Protein 1BSG (pdb70)

Secondary structure (DSSP, 8-state):
-HHHHHHHHHHHHHTSEEEEEEEETTT--EEEESTTS-EE-GGGGHHHHHHHIIIII-SSSTTTT-EE---HHHHHHHT--TTTTSHHHHHH-EEHHHHHHHHHHS--HHHHHHHHHHHTSTHHHHHHHHHTT-SS----S-TTGGG---TT--TTEE-HHHHHHHHHHHHTSSSS-HHHHHHHHHHHHT--S-TTTHHHHS-TTSEEEEEEEE-STT-EEEEEEEE-TTS--EEEEEEEE-SSTTPPP-HHHHHHHHHHHHHH--

Solvent-accessible surface area: 10885 Å² total; per-residue (Å²): 108,77,10,75,147,102,0,24,25,41,19,184,92,29,64,9,78,0,0,0,28,0,88,8,45,52,76,42,122,68,4,34,33,93,5,97,63,70,1,15,0,0,9,0,0,0,0,0,0,0,0,1,0,0,82,79,50,9,181,136,21,118,22,5,81,139,126,17,113,11,77,100,107,36,18,118,113,0,108,31,20,68,48,0,25,76,104,98,26,36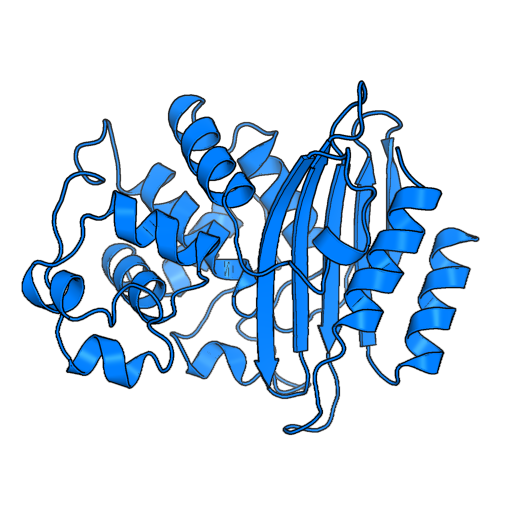,72,94,4,10,25,0,70,72,0,0,61,16,0,0,13,21,24,0,18,0,0,0,11,5,0,0,122,57,18,69,5,14,69,10,0,28,162,4,0,92,68,6,27,6,191,61,0,74,3,52,48,95,1,39,101,2,18,22,4,60,85,76,89,82,35,2,5,0,3,0,96,9,0,4,107,0,1,13,74,0,9,70,28,119,12,4,76,95,81,4,63,166,26,0,23,49,11,2,78,49,26,106,37,6,52,96,14,0,82,47,8,9,56,140,92,20,67,17,2,3,0,4,2,39,20,96,31,3,0,0,0,0,0,0,1,0,67,5,72,92,150,37,23,3,3,2,1,0,0,1,8,43,112,126,96,119,21,78,104,43,33,36,7,0,4,52,0,0,101,6,4,18,123,31,6,53

Structure (mmCIF, N/CA/C/O backbone):
data_1BSG
#
_entry.id   1BSG
#
_cell.length_a   40.630
_cell.length_b   43.570
_cell.length_c   138.610
_cell.angle_alpha   90.00
_cell.angle_beta   90.00
_cell.angle_gamma   90.00
#
_symmetry.space_group_name_H-M   'P 21 21 21'
#
loop_
_entity.id
_entity.type
_entity.pdbx_description
1 polymer 'BETA LACTAMASE'
2 non-polymer 'ACETATE ION'
3 water water
#
loop_
_atom_site.group_PDB
_atom_site.id
_atom_site.type_symbol
_atom_site.label_atom_id
_atom_site.label_alt_id
_atom_site.label_comp_id
_atom_site.label_asym_id
_atom_site.label_entity_id
_atom_site.label_seq_id
_atom_site.pdbx_PDB_ins_code
_atom_site.Cartn_x
_atom_site.Cartn_y
_atom_site.Cartn_z
_atom_site.occupancy
_atom_site.B_iso_or_equiv
_atom_site.auth_seq_id
_atom_site.auth_comp_id
_atom_site.auth_asym_id
_atom_site.auth_atom_id
_atom_site.pdbx_PDB_model_num
ATOM 1 N N . SER A 1 1 ? 6.719 24.184 40.194 1.00 34.92 27 SER A N 1
ATOM 2 C CA . SER A 1 1 ? 5.399 24.815 40.473 1.00 34.86 27 SER A CA 1
ATOM 3 C C . SER A 1 1 ? 5.331 26.256 39.989 1.00 33.39 27 SER A C 1
ATOM 4 O O . SER A 1 1 ? 4.513 26.575 39.125 1.00 33.78 27 SER A O 1
ATOM 7 N N . ASP A 1 2 ? 6.194 27.122 40.521 1.00 30.85 28 ASP A N 1
ATOM 8 C CA . ASP A 1 2 ? 6.189 28.525 40.110 1.00 28.59 28 ASP A CA 1
ATOM 9 C C . ASP A 1 2 ? 6.848 28.701 38.742 1.00 26.94 28 ASP A C 1
ATOM 10 O O . ASP A 1 2 ? 6.487 29.603 37.982 1.00 24.22 28 ASP A O 1
ATOM 15 N N . ALA A 1 3 ? 7.818 27.839 38.438 1.00 25.59 29 ALA A N 1
ATOM 16 C CA . ALA A 1 3 ? 8.498 27.884 37.150 1.00 25.00 29 ALA A CA 1
ATOM 17 C C . ALA A 1 3 ? 7.444 27.659 36.073 1.00 23.36 29 ALA A C 1
ATOM 18 O O . ALA A 1 3 ? 7.211 28.512 35.221 1.00 23.18 29 ALA A O 1
ATOM 20 N N . GLU A 1 4 ? 6.774 26.519 36.168 1.00 22.82 30 GLU A N 1
ATOM 21 C CA . GLU A 1 4 ? 5.731 26.136 35.231 1.00 23.05 30 GLU A CA 1
ATOM 22 C C . GLU A 1 4 ? 4.589 27.149 35.157 1.00 21.71 30 GLU A C 1
ATOM 23 O O . GLU A 1 4 ? 3.974 27.319 34.109 1.00 21.42 30 GLU A O 1
ATOM 29 N N . ARG A 1 5 ? 4.312 27.816 36.274 1.00 20.41 31 ARG A N 1
ATOM 30 C CA . ARG A 1 5 ? 3.258 28.819 36.353 1.00 19.26 31 ARG A CA 1
ATOM 31 C C . ARG A 1 5 ? 3.628 30.032 35.502 1.00 17.72 31 ARG A C 1
ATOM 32 O O . ARG A 1 5 ? 2.780 30.592 34.802 1.00 15.77 31 ARG A O 1
ATOM 40 N N . ARG A 1 6 ? 4.898 30.429 35.562 1.00 15.05 32 ARG A N 1
ATOM 41 C CA . ARG A 1 6 ? 5.393 31.563 34.781 1.00 13.90 32 ARG A CA 1
ATOM 42 C C . ARG A 1 6 ? 5.366 31.227 33.286 1.00 11.91 32 ARG A C 1
ATOM 43 O O . ARG A 1 6 ? 5.027 32.074 32.458 1.00 10.60 32 ARG A O 1
ATOM 51 N N . LEU A 1 7 ? 5.673 29.970 32.963 1.00 10.53 33 LEU A N 1
ATOM 52 C CA . LEU A 1 7 ? 5.696 29.474 31.580 1.00 9.59 33 LEU A CA 1
ATOM 53 C C . LEU A 1 7 ? 4.304 29.401 30.947 1.00 9.94 33 LEU A C 1
ATOM 54 O O . LEU A 1 7 ? 4.126 29.762 29.791 1.00 10.15 33 LEU A O 1
ATOM 59 N N . ALA A 1 8 ? 3.324 28.913 31.696 1.00 10.88 34 ALA A N 1
ATOM 60 C CA . ALA A 1 8 ? 1.953 28.842 31.202 1.00 11.36 34 ALA A CA 1
ATOM 61 C C . ALA A 1 8 ? 1.448 30.259 30.963 1.00 12.71 34 ALA A C 1
ATOM 62 O O . ALA A 1 8 ? 0.540 30.479 30.162 1.00 14.92 34 ALA A O 1
ATOM 64 N N . GLY A 1 9 ? 2.031 31.214 31.692 1.00 13.19 35 GLY A N 1
ATOM 65 C CA . GLY A 1 9 ? 1.670 32.613 31.548 1.00 11.95 35 GLY A CA 1
ATO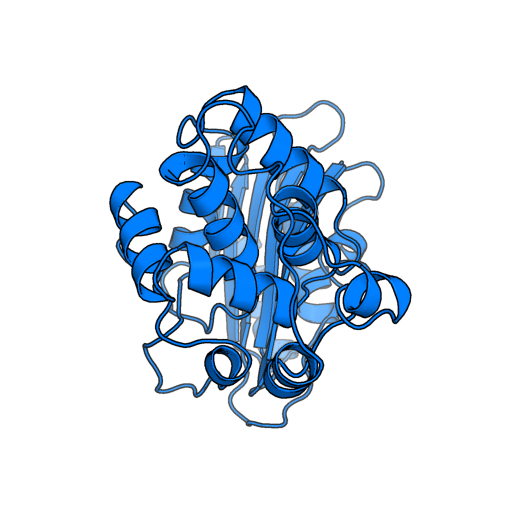M 66 C C . GLY A 1 9 ? 2.214 33.171 30.246 1.00 13.12 35 GLY A C 1
ATOM 67 O O . GLY A 1 9 ? 1.557 33.979 29.576 1.00 10.94 35 GLY A O 1
ATOM 68 N N . LEU A 1 10 ? 3.431 32.751 29.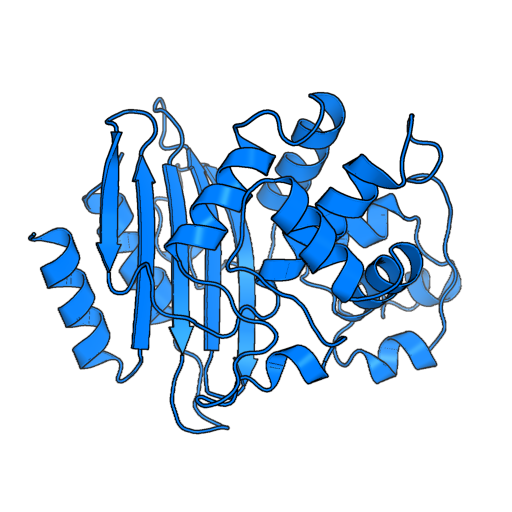896 1.00 12.70 36 LEU A N 1
ATOM 69 C CA . LEU A 1 10 ? 4.068 33.178 28.650 1.00 12.42 36 LEU A CA 1
ATOM 70 C C . LEU A 1 10 ? 3.313 32.573 27.482 1.00 12.27 36 LEU A C 1
ATOM 71 O O . LEU A 1 10 ? 3.201 33.183 26.418 1.00 12.86 36 LEU A O 1
ATOM 76 N N . GLU A 1 11 ? 2.838 31.349 27.681 1.00 12.17 37 GLU A N 1
ATOM 77 C CA . GLU A 1 11 ? 2.099 30.627 26.653 1.00 13.03 37 GLU A CA 1
ATOM 78 C C . GLU A 1 11 ? 0.756 31.273 26.361 1.00 14.12 37 GLU A C 1
ATOM 79 O O . GLU A 1 11 ? 0.393 31.467 25.206 1.00 14.84 37 GLU A O 1
ATOM 85 N N . ARG A 1 12 ? 0.029 31.605 27.418 1.00 17.60 38 ARG A N 1
ATOM 86 C CA . ARG A 1 12 ? -1.284 32.233 27.297 1.00 20.70 38 ARG A CA 1
ATOM 87 C C . ARG A 1 12 ? -1.196 33.556 26.536 1.00 20.85 38 ARG A C 1
ATOM 88 O O . ARG A 1 12 ? -2.010 33.831 25.652 1.00 21.68 38 ARG A O 1
ATOM 96 N N . ALA A 1 13 ? -0.172 34.347 26.845 1.00 19.65 39 ALA A N 1
ATOM 97 C CA . ALA A 1 13 ? 0.030 35.638 26.197 1.00 19.31 39 ALA A CA 1
ATOM 98 C C . ALA A 1 13 ? 0.387 35.561 24.709 1.00 20.30 39 ALA A C 1
ATOM 99 O O . ALA A 1 13 ? -0.159 36.310 23.896 1.00 21.32 39 ALA A O 1
ATOM 101 N N . SER A 1 14 ? 1.305 34.661 24.365 1.00 18.88 40 SER A N 1
ATOM 102 C CA . SER A 1 14 ? 1.779 34.497 22.993 1.00 18.26 40 SER A CA 1
ATOM 103 C C . SER A 1 14 ? 0.790 33.891 22.014 1.00 18.17 40 SER A C 1
ATOM 104 O O . SER A 1 14 ? 0.879 34.137 20.813 1.00 19.58 40 SER A O 1
ATOM 107 N N . GLY A 1 15 ? -0.139 33.088 22.508 1.00 17.46 41 GLY A N 1
ATOM 108 C CA . GLY A 1 15 ? -1.080 32.451 21.612 1.00 18.63 41 GLY A CA 1
ATOM 109 C C . GLY A 1 15 ? -0.435 31.270 20.895 1.00 19.16 41 GLY A C 1
ATOM 110 O O . G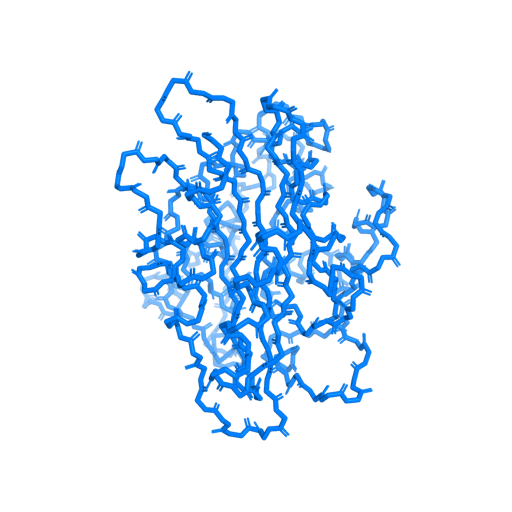LY A 1 15 ? -0.917 30.846 19.846 1.00 21.79 41 GLY A O 1
ATOM 111 N N . ALA A 1 16 ? 0.664 30.756 21.452 1.00 17.66 42 ALA A N 1
ATOM 112 C CA . ALA A 1 16 ? 1.394 29.621 20.889 1.00 15.38 42 ALA A CA 1
ATOM 113 C C . ALA A 1 16 ? 1.423 28.461 21.863 1.00 13.61 42 ALA A C 1
ATOM 114 O O . ALA A 1 16 ? 1.106 28.635 23.034 1.00 16.85 42 ALA A O 1
ATOM 116 N N . ARG A 1 17 ? 1.748 27.270 21.364 1.00 10.90 43 ARG A N 1
ATOM 117 C CA . ARG A 1 17 ? 1.869 26.091 22.213 1.00 9.43 43 ARG A CA 1
ATOM 118 C C . ARG A 1 17 ? 3.336 26.076 22.581 1.00 9.74 43 ARG A C 1
ATOM 119 O O . ARG A 1 17 ? 4.195 26.158 21.697 1.00 9.05 43 ARG A O 1
ATOM 127 N N . LEU A 1 18 ? 3.604 25.981 23.882 1.00 8.09 44 LEU A N 1
ATOM 128 C CA . LEU A 1 18 ? 4.954 26.000 24.436 1.00 8.91 44 LEU A CA 1
ATOM 129 C C . LEU A 1 18 ? 5.350 24.683 25.079 1.00 8.34 44 LEU A C 1
ATOM 130 O O . LEU A 1 18 ? 4.629 24.157 25.917 1.00 9.26 44 LEU A O 1
ATOM 135 N N . GLY A 1 19 ? 6.523 24.182 24.707 1.00 7.80 45 GLY A N 1
ATOM 136 C CA . GLY A 1 19 ? 7.024 22.935 25.250 1.00 6.84 45 GLY A CA 1
ATOM 137 C C . GLY A 1 19 ? 8.423 23.206 25.766 1.00 8.03 45 GLY A C 1
ATOM 138 O O . GLY A 1 19 ? 9.287 23.699 25.031 1.00 7.66 45 GLY A O 1
ATOM 139 N N . VAL A 1 20 ? 8.637 22.908 27.043 1.00 6.99 46 VAL A N 1
ATOM 140 C CA . VAL A 1 20 ? 9.925 23.149 27.680 1.00 6.80 46 VAL A CA 1
ATOM 141 C C . VAL A 1 20 ? 10.382 21.968 28.524 1.00 6.59 46 VAL A C 1
ATOM 142 O O . VAL A 1 20 ? 9.568 21.261 29.117 1.00 5.17 46 VAL A O 1
ATOM 146 N N . TYR A 1 21 ? 11.675 21.682 28.463 1.00 5.97 47 TYR A N 1
ATOM 147 C CA . TYR A 1 21 ? 12.264 20.682 29.349 1.00 7.46 47 TYR A CA 1
ATOM 148 C C . TYR A 1 21 ? 13.697 21.118 29.570 1.00 7.90 47 TYR A C 1
ATOM 149 O O . TYR A 1 21 ? 14.431 21.348 28.608 1.00 6.99 47 TYR A O 1
ATOM 158 N N . ALA A 1 22 ? 14.052 21.320 30.836 1.00 7.38 48 ALA A N 1
ATOM 159 C CA . ALA A 1 22 ? 15.402 21.730 31.201 1.00 7.49 48 ALA A CA 1
ATOM 160 C C . ALA A 1 22 ? 15.849 20.897 32.393 1.00 8.60 48 ALA A C 1
ATOM 161 O O . ALA A 1 22 ? 15.031 20.495 33.231 1.00 6.90 48 ALA A O 1
ATOM 163 N N . TYR A 1 23 ? 17.147 20.609 32.435 1.00 8.33 49 TYR A N 1
ATOM 164 C CA . TYR A 1 23 ? 17.741 19.803 33.491 1.00 8.11 49 TYR A CA 1
ATOM 165 C C . TYR A 1 23 ? 19.087 20.380 33.920 1.00 8.45 49 TYR A C 1
ATOM 166 O O . TYR A 1 23 ? 20.035 20.421 33.143 1.00 7.46 49 TYR A O 1
ATOM 175 N N . ASP A 1 24 ? 19.157 20.817 35.173 1.00 9.49 50 ASP A N 1
ATOM 176 C CA . ASP A 1 24 ? 20.387 21.372 35.729 1.00 8.95 50 ASP A CA 1
ATOM 177 C C . ASP A 1 24 ? 21.200 20.197 36.301 1.00 7.50 50 ASP A C 1
ATOM 178 O O . ASP A 1 24 ? 20.814 19.613 37.306 1.00 6.99 50 ASP A O 1
ATOM 183 N N . THR A 1 25 ? 22.315 19.851 35.661 1.00 7.56 51 THR A N 1
ATOM 184 C CA . THR A 1 25 ? 23.137 18.732 36.128 1.00 8.19 51 THR A CA 1
ATOM 185 C C . THR A 1 25 ? 23.787 18.976 37.491 1.00 9.21 51 THR A C 1
ATOM 186 O O . THR A 1 25 ? 24.201 18.036 38.159 1.00 11.31 51 THR A O 1
ATOM 190 N N . GLY A 1 26 ? 23.900 20.242 37.883 1.00 10.99 52 GLY A N 1
ATOM 191 C CA . GLY A 1 26 ? 24.479 20.575 39.176 1.00 11.34 52 GLY A CA 1
ATOM 192 C C . GLY A 1 26 ? 23.519 20.270 40.314 1.00 13.13 52 GLY A C 1
ATOM 193 O O . GLY A 1 26 ? 23.785 19.393 41.132 1.00 15.59 52 GLY A O 1
ATOM 194 N N . SER A 1 27 ? 22.374 20.945 40.330 1.00 12.51 53 SER A N 1
ATOM 195 C CA . SER A 1 27 ? 21.364 20.754 41.374 1.00 13.38 53 SER A CA 1
ATOM 196 C C . SER A 1 27 ? 20.467 19.538 41.194 1.00 13.27 53 SER A C 1
ATOM 197 O O . SER A 1 27 ? 19.929 19.014 42.172 1.00 13.81 53 SER A O 1
ATOM 200 N N . GLY A 1 28 ? 20.313 19.090 39.949 1.00 11.67 54 GLY A N 1
ATOM 201 C CA . GLY A 1 28 ? 19.451 17.961 39.663 1.00 9.77 54 GLY A CA 1
ATOM 202 C C . GLY A 1 28 ? 18.054 18.477 39.386 1.00 9.63 54 GLY A C 1
ATOM 203 O O . GLY A 1 28 ? 17.175 17.709 39.032 1.00 10.84 54 GLY A O 1
ATOM 204 N N . ARG A 1 29 ? 17.845 19.781 39.538 1.00 9.47 55 ARG A N 1
ATOM 205 C CA . ARG A 1 29 ? 16.524 20.380 39.304 1.00 11.48 55 ARG A CA 1
ATOM 206 C C . ARG A 1 29 ? 16.086 20.323 37.845 1.00 9.66 55 ARG A C 1
ATOM 207 O O . ARG A 1 29 ? 16.863 20.629 36.945 1.00 8.05 55 ARG A O 1
ATOM 215 N N . THR A 1 30 ? 14.812 20.008 37.634 1.00 9.89 56 THR A N 1
ATOM 216 C CA . THR A 1 30 ? 14.253 19.940 36.287 1.00 8.69 56 THR A CA 1
ATOM 217 C C . THR A 1 30 ? 13.019 20.833 36.206 1.00 10.46 56 THR A C 1
ATOM 218 O O . THR A 1 30 ? 12.404 21.154 37.230 1.00 10.33 56 THR A O 1
ATOM 222 N N . VAL A 1 31 ? 12.723 21.305 34.996 1.00 8.57 57 VAL A N 1
ATOM 223 C CA . VAL A 1 31 ? 11.553 22.136 34.723 1.00 8.33 57 VAL A CA 1
ATOM 224 C C . VAL A 1 31 ? 10.894 21.438 33.546 1.00 9.71 57 VAL A C 1
ATOM 225 O O . VAL A 1 31 ? 11.553 21.123 32.556 1.00 8.81 57 VAL A O 1
ATOM 229 N N . ALA A 1 32 ? 9.604 21.164 33.673 1.00 10.36 58 ALA A N 1
ATOM 230 C CA . ALA A 1 32 ? 8.872 20.474 32.624 1.00 11.17 58 ALA A CA 1
ATOM 231 C C . ALA A 1 32 ? 7.527 21.133 32.369 1.00 11.67 58 ALA A C 1
ATOM 232 O O . ALA A 1 32 ? 6.754 21.366 33.299 1.00 12.35 58 ALA A O 1
ATOM 234 N N . TYR A 1 33 ? 7.267 21.440 31.100 1.00 10.28 59 TYR A N 1
ATOM 235 C CA . TYR A 1 33 ? 6.008 22.056 30.684 1.00 9.43 59 TYR A CA 1
ATOM 236 C C . TYR A 1 33 ? 5.694 21.470 29.310 1.00 9.68 59 TYR A C 1
ATOM 237 O O . TYR A 1 33 ? 6.407 21.740 28.339 1.00 9.46 59 TYR A O 1
ATOM 246 N N . ARG A 1 34 ? 4.642 20.652 29.242 1.00 10.07 61 ARG A N 1
ATOM 247 C CA . ARG A 1 34 ? 4.243 19.959 28.012 1.00 9.47 61 ARG A CA 1
ATOM 248 C C . ARG A 1 34 ? 5.456 19.189 27.491 1.00 10.43 61 ARG A C 1
ATOM 249 O O . ARG A 1 34 ? 5.613 19.008 26.284 1.00 10.50 61 ARG A O 1
ATOM 257 N N . ALA A 1 35 ? 6.279 18.699 28.421 1.00 10.92 62 ALA A N 1
ATOM 258 C CA . ALA A 1 35 ? 7.521 17.981 28.102 1.00 10.03 62 ALA A CA 1
ATOM 259 C C . ALA A 1 35 ? 7.368 16.685 27.329 1.00 10.41 62 ALA A C 1
ATOM 260 O O . ALA A 1 35 ? 8.336 16.186 26.759 1.00 10.16 62 ALA A O 1
ATOM 262 N N . ASP A 1 36 ? 6.165 16.129 27.301 1.00 10.76 63 ASP A N 1
ATOM 263 C CA . ASP A 1 36 ? 5.968 14.881 26.591 1.00 11.08 63 ASP A CA 1
ATOM 264 C C . ASP A 1 36 ? 5.053 15.003 25.381 1.00 10.66 63 ASP A C 1
ATOM 265 O O . ASP A 1 36 ? 4.680 14.005 24.772 1.00 11.56 63 ASP A O 1
ATOM 270 N N . GLU A 1 37 ? 4.706 16.238 25.027 1.00 10.84 64 GLU A N 1
ATOM 271 C CA . GLU A 1 37 ? 3.891 16.488 23.846 1.00 8.71 64 GLU A CA 1
ATOM 272 C C . GLU A 1 37 ? 4.812 16.566 22.636 1.00 8.82 64 GLU A C 1
ATOM 273 O O . GLU A 1 37 ? 5.976 16.956 22.759 1.00 6.89 64 GLU A O 1
ATOM 279 N N . LEU A 1 38 ? 4.294 16.175 21.472 1.00 9.14 65 LEU A N 1
ATOM 280 C CA . LEU A 1 38 ? 5.068 16.224 20.227 1.00 7.73 65 LEU A CA 1
ATOM 281 C C . LEU A 1 38 ? 4.984 17.579 19.580 1.00 5.58 65 LEU A C 1
ATOM 282 O O . LEU A 1 38 ? 3.931 18.228 19.584 1.00 5.10 65 LEU A O 1
ATOM 287 N N . PHE A 1 39 ? 6.113 18.003 19.024 1.00 3.45 66 PHE A N 1
ATOM 288 C CA . PHE A 1 39 ? 6.227 19.281 18.324 1.00 4.67 66 PHE A CA 1
ATOM 289 C C . PHE A 1 39 ? 7.047 19.025 17.062 1.00 5.39 66 PHE A C 1
ATOM 290 O O . PHE A 1 39 ? 7.861 18.114 17.029 1.00 4.97 66 PHE A O 1
ATOM 298 N N . PRO A 1 40 ? 6.847 19.833 16.009 1.00 6.83 67 PRO A N 1
ATOM 299 C CA . PRO A 1 40 ? 7.648 19.614 14.796 1.00 6.41 67 PRO A CA 1
ATOM 300 C C . PRO A 1 40 ? 9.101 19.947 15.195 1.00 6.24 67 PRO A C 1
ATOM 301 O O . PRO A 1 40 ? 9.360 20.993 15.797 1.00 6.73 67 PRO A O 1
ATOM 305 N N . MET A 1 41 ? 10.028 19.056 14.871 1.00 5.13 68 MET A N 1
ATOM 306 C CA . MET A 1 41 ? 11.440 19.211 15.232 1.00 5.81 68 MET A CA 1
ATOM 307 C C . MET A 1 41 ? 12.194 20.266 14.436 1.00 7.24 68 MET A C 1
ATOM 308 O O . MET A 1 41 ? 13.005 21.026 14.986 1.00 6.33 68 MET A O 1
ATOM 313 N N . CYS A 1 42 ? 11.896 20.330 13.144 1.00 6.14 69 CYS A N 1
ATOM 314 C CA . CYS A 1 42 ? 12.547 21.265 12.232 1.00 7.62 69 CYS A CA 1
ATOM 315 C C . CYS A 1 42 ? 14.079 21.081 12.262 1.00 5.63 69 CYS A C 1
ATOM 316 O O . CYS A 1 42 ? 14.547 19.949 12.405 1.00 5.71 69 CYS A O 1
ATOM 319 N N . SER A 1 43 ? 14.848 22.170 12.190 1.00 5.84 70 SER A N 1
ATOM 320 C CA . SER A 1 43 ? 16.322 22.080 12.145 1.00 5.01 70 SER A CA 1
ATOM 321 C C . SER A 1 43 ? 17.071 21.569 13.368 1.00 6.07 70 SER A C 1
ATOM 322 O O . SER A 1 43 ? 18.280 21.351 13.323 1.00 5.55 70 SER A O 1
ATOM 325 N N . VAL A 1 44 ? 16.359 21.375 14.465 1.00 5.73 71 VAL A N 1
ATOM 326 C CA . VAL A 1 44 ? 16.955 20.826 15.676 1.00 5.10 71 VAL A CA 1
ATOM 327 C C . VAL A 1 44 ? 17.555 19.427 15.357 1.00 5.94 71 VAL A C 1
ATOM 328 O O . VAL A 1 44 ? 18.435 18.937 16.068 1.00 5.73 71 VAL A O 1
ATOM 332 N N . PHE A 1 45 ? 17.118 18.812 14.256 1.00 4.49 72 PHE A N 1
ATOM 333 C CA . PHE A 1 45 ? 17.630 17.488 13.863 1.00 5.52 72 PHE A CA 1
ATOM 334 C C . PHE A 1 45 ? 19.070 17.528 13.340 1.00 4.91 72 PHE A C 1
ATOM 335 O O . PHE A 1 45 ? 19.756 16.516 13.359 1.00 4.88 72 PHE A O 1
ATOM 343 N N . LYS A 1 46 ? 19.503 18.683 12.843 1.00 5.64 73 LYS A N 1
ATOM 344 C CA . LYS A 1 46 ? 20.833 18.819 12.253 1.00 7.65 73 LYS A CA 1
ATOM 345 C C . LYS A 1 46 ? 21.977 18.425 13.173 1.00 8.71 73 LYS A C 1
ATOM 346 O O . LYS A 1 46 ? 23.020 17.932 12.714 1.00 8.81 73 LYS A O 1
ATOM 352 N N . THR A 1 47 ? 21.766 18.595 14.475 1.00 7.27 74 THR A N 1
ATOM 353 C CA . THR A 1 47 ? 22.774 18.200 15.453 1.00 6.88 74 THR A CA 1
ATOM 354 C C . THR A 1 47 ? 22.896 16.674 15.429 1.00 7.10 74 THR A C 1
ATOM 355 O O . THR A 1 47 ? 23.991 16.115 15.550 1.00 7.58 74 THR A O 1
ATOM 359 N N . LEU A 1 48 ? 21.756 16.011 15.231 1.00 5.88 75 LEU A N 1
ATOM 360 C CA . LEU A 1 48 ? 21.686 14.554 15.193 1.00 6.72 75 LEU A CA 1
ATOM 361 C C . LEU A 1 48 ? 22.299 13.953 13.926 1.00 6.68 75 LEU A C 1
ATOM 362 O O . LEU A 1 48 ? 22.950 12.913 13.988 1.00 7.09 75 LEU A O 1
ATOM 367 N N . SER A 1 49 ? 22.025 14.559 12.772 1.00 7.49 76 SER A N 1
ATOM 368 C CA . SER A 1 49 ? 22.583 14.050 11.519 1.00 8.05 76 SER A CA 1
ATOM 369 C C . SER A 1 49 ? 24.101 14.202 11.563 1.00 7.96 76 SER A C 1
ATOM 370 O O . SER A 1 49 ? 24.826 13.256 11.258 1.00 8.22 76 SER A O 1
ATOM 373 N N . SER A 1 50 ? 24.581 15.358 12.019 1.00 6.24 77 SER A N 1
ATOM 374 C CA . SER A 1 50 ? 26.025 15.570 12.120 1.00 6.34 77 SER A CA 1
ATOM 375 C C . SER A 1 50 ? 26.656 14.558 13.092 1.00 6.62 77 SER A C 1
ATOM 376 O O . SER A 1 50 ? 27.680 13.958 12.786 1.00 6.04 77 SER A O 1
ATOM 379 N N . ALA A 1 51 ? 26.019 14.335 14.240 1.00 5.16 78 ALA A N 1
ATOM 380 C CA . ALA A 1 51 ? 26.529 13.373 15.219 1.00 5.29 78 ALA A CA 1
ATOM 381 C C . ALA A 1 51 ? 26.599 11.953 14.639 1.00 5.66 78 ALA A C 1
ATOM 382 O O . ALA A 1 51 ? 27.511 11.189 14.949 1.00 4.06 78 ALA A O 1
ATOM 384 N N . ALA A 1 52 ? 25.609 11.594 13.821 1.00 5.88 79 ALA A N 1
ATOM 385 C CA . ALA A 1 52 ? 25.557 10.275 13.207 1.00 5.50 79 ALA A CA 1
ATOM 386 C C . ALA A 1 52 ? 26.731 10.054 12.258 1.00 5.44 79 ALA A C 1
ATOM 387 O O . ALA A 1 52 ? 27.282 8.958 12.203 1.00 6.09 79 ALA A O 1
ATOM 389 N N . VAL A 1 53 ? 27.095 11.083 11.495 1.00 6.50 80 VAL A N 1
ATOM 390 C CA . VAL A 1 53 ? 28.234 10.988 10.576 1.00 6.60 80 VAL A CA 1
ATOM 391 C C . VAL A 1 53 ? 29.478 10.682 11.412 1.00 6.57 80 VAL A C 1
ATOM 392 O O . VAL A 1 53 ? 30.228 9.742 11.123 1.00 7.66 80 VAL A O 1
ATOM 396 N N . LEU A 1 54 ? 29.650 11.436 12.496 1.00 6.70 81 LEU A N 1
ATOM 397 C CA . LEU A 1 54 ? 30.789 11.249 13.382 1.00 6.04 81 LEU A CA 1
ATOM 398 C C . LEU A 1 54 ? 30.885 9.849 13.965 1.00 6.57 81 LEU A C 1
ATOM 399 O O . LEU A 1 54 ? 31.928 9.224 13.880 1.00 7.78 81 LEU A O 1
ATOM 404 N N . ARG A 1 55 ? 29.795 9.348 14.538 1.00 6.64 82 ARG A N 1
ATOM 405 C CA . ARG A 1 55 ? 29.813 8.039 15.176 1.00 7.96 82 ARG A CA 1
ATOM 406 C C . ARG A 1 55 ? 29.864 6.851 14.231 1.00 10.11 82 ARG A C 1
ATOM 407 O O . ARG A 1 55 ? 30.663 5.926 14.422 1.00 9.98 82 ARG A O 1
ATOM 415 N N . ASP A 1 56 ? 29.035 6.900 13.194 1.00 9.70 83 ASP A N 1
ATOM 416 C CA . ASP A 1 56 ? 28.899 5.788 12.277 1.00 10.92 83 ASP A CA 1
ATOM 417 C C . ASP A 1 56 ? 29.644 5.780 10.952 1.00 10.43 83 ASP A C 1
ATOM 418 O O . ASP A 1 56 ? 29.890 4.709 10.404 1.00 12.02 83 ASP A O 1
ATOM 423 N N . LEU A 1 57 ? 29.979 6.950 10.422 1.00 10.13 84 LEU A N 1
ATOM 424 C CA . LEU A 1 57 ? 30.662 7.014 9.132 1.00 10.04 84 LEU A CA 1
ATOM 425 C C . LEU A 1 57 ? 32.157 7.230 9.238 1.00 11.09 84 LEU A C 1
ATOM 426 O O . LEU A 1 57 ? 32.928 6.610 8.507 1.00 11.51 84 LEU A O 1
ATOM 431 N N . ASP A 1 58 ? 32.562 8.103 10.154 1.00 10.86 85 ASP A N 1
ATOM 432 C CA . ASP A 1 58 ? 33.964 8.424 10.349 1.00 12.43 85 ASP A CA 1
ATOM 433 C C . ASP A 1 58 ? 34.668 7.529 11.345 1.00 14.29 85 ASP A C 1
ATOM 434 O O . ASP A 1 58 ? 34.169 7.304 12.442 1.00 14.69 85 ASP A O 1
ATOM 439 N N . ARG A 1 59 ? 35.858 7.067 10.984 1.00 16.50 86 ARG A N 1
ATOM 440 C CA . ARG A 1 59 ? 36.625 6.206 11.868 1.00 20.32 86 ARG A CA 1
ATOM 441 C C . ARG A 1 59 ? 37.754 6.982 12.550 1.00 21.27 86 ARG A C 1
ATOM 442 O O . ARG A 1 59 ? 37.777 7.111 13.781 1.00 24.04 86 ARG A O 1
ATOM 450 N N . ASN A 1 60 ? 38.690 7.493 11.761 1.00 20.40 87 ASN A N 1
ATOM 451 C CA . ASN A 1 60 ? 39.788 8.277 12.318 1.00 20.36 87 ASN A CA 1
ATOM 452 C C . ASN A 1 60 ? 40.042 9.538 11.503 1.00 18.69 87 ASN A C 1
ATOM 453 O O . ASN A 1 60 ? 41.186 9.852 11.175 1.00 18.93 87 ASN A O 1
ATOM 458 N N . GLY A 1 61 ? 38.968 10.268 11.200 1.00 16.29 88 GLY A N 1
ATOM 459 C CA . GLY A 1 61 ? 39.088 11.488 10.418 1.00 15.66 88 GLY A CA 1
ATOM 460 C C . GLY A 1 61 ? 39.066 11.228 8.921 1.00 15.44 88 GLY A C 1
ATOM 461 O O . GLY A 1 61 ? 38.980 12.164 8.130 1.00 16.52 88 GLY A O 1
ATOM 462 N N . GLU A 1 62 ? 39.102 9.950 8.545 1.00 16.21 89 GLU A N 1
ATOM 463 C CA . GLU A 1 62 ? 39.095 9.496 7.146 1.00 17.21 89 GLU A CA 1
ATOM 464 C C . GLU A 1 62 ? 37.910 10.010 6.333 1.00 14.44 89 GLU A C 1
ATOM 465 O O . GLU A 1 62 ? 38.076 10.509 5.222 1.00 14.50 89 GLU A O 1
ATOM 471 N N . PHE A 1 63 ? 36.710 9.846 6.878 1.00 11.81 90 PHE A N 1
ATOM 472 C CA . PHE A 1 63 ? 35.488 10.265 6.206 1.00 9.48 90 PHE A CA 1
ATOM 473 C C . PHE A 1 63 ? 35.272 11.775 6.276 1.00 9.67 90 PHE A C 1
ATOM 474 O O . PHE A 1 63 ? 34.765 12.387 5.333 1.00 10.01 90 PHE A O 1
ATOM 482 N N . LEU A 1 64 ? 35.656 12.372 7.398 1.00 8.32 91 LEU A N 1
ATOM 483 C CA . LEU A 1 64 ? 35.525 13.802 7.596 1.00 6.65 91 LEU A CA 1
ATOM 484 C C . LEU A 1 64 ? 36.335 14.582 6.564 1.00 6.52 91 LEU A C 1
ATOM 485 O O . LEU A 1 64 ? 35.987 15.703 6.210 1.00 5.26 91 LEU A O 1
ATOM 490 N N . SER A 1 65 ? 37.420 13.980 6.088 1.00 6.84 92 SER A N 1
ATOM 491 C CA . SER A 1 65 ? 38.297 14.624 5.112 1.00 8.68 92 SER A CA 1
ATOM 492 C C . SER A 1 65 ? 37.855 14.501 3.646 1.00 9.42 92 SER A C 1
ATOM 493 O O . SER A 1 65 ? 38.443 15.135 2.766 1.00 10.48 92 SER A O 1
ATOM 497 N N . ARG A 1 66 ? 36.811 13.720 3.383 1.00 7.87 93 ARG A N 1
ATOM 498 C CA . ARG A 1 66 ? 36.317 13.561 2.019 1.00 6.77 93 ARG A CA 1
ATOM 499 C C . ARG A 1 66 ? 35.712 14.863 1.526 1.00 8.67 93 ARG A C 1
ATOM 500 O O . ARG A 1 66 ? 34.973 15.525 2.252 1.00 7.58 93 ARG A O 1
ATOM 508 N N . ARG A 1 67 ? 36.056 15.258 0.303 1.00 8.94 94 ARG A N 1
ATOM 509 C CA . ARG A 1 67 ? 35.495 16.479 -0.254 1.00 10.61 94 ARG A CA 1
ATOM 510 C C . ARG A 1 67 ? 34.303 16.094 -1.124 1.00 11.53 94 ARG A C 1
ATOM 511 O O . ARG A 1 67 ? 34.363 15.128 -1.894 1.00 11.79 94 ARG A O 1
ATOM 519 N N . ILE A 1 68 ? 33.200 16.808 -0.931 1.00 11.43 95 ILE A N 1
ATOM 520 C CA . ILE A 1 68 ? 31.979 16.548 -1.671 1.00 11.12 95 ILE A CA 1
ATOM 521 C C . ILE A 1 68 ? 31.670 17.714 -2.580 1.00 10.97 95 ILE A C 1
ATOM 522 O O . ILE A 1 68 ? 31.639 18.864 -2.147 1.00 8.63 95 ILE A O 1
ATOM 527 N N . LEU A 1 69 ? 31.478 17.403 -3.856 1.00 12.50 96 LEU A N 1
ATOM 528 C CA . LEU A 1 69 ? 31.135 18.418 -4.830 1.00 12.55 96 LEU A CA 1
ATOM 529 C C . LEU A 1 69 ? 29.661 18.286 -5.143 1.00 13.17 96 LEU A C 1
ATOM 530 O O . LEU A 1 69 ? 29.189 17.206 -5.493 1.00 14.74 96 LEU A O 1
ATOM 535 N N . TYR A 1 70 ? 28.928 19.372 -4.934 1.00 12.65 97 TYR A N 1
ATOM 536 C CA . TYR A 1 70 ? 27.489 19.373 -5.163 1.00 14.07 97 TYR A CA 1
ATOM 537 C C . TYR A 1 70 ? 27.119 20.338 -6.280 1.00 14.76 97 TYR A C 1
ATOM 538 O O . TYR A 1 70 ? 27.975 21.079 -6.779 1.00 15.36 97 TYR A O 1
ATOM 547 N N . THR A 1 71 ? 25.841 20.350 -6.650 1.00 15.25 98 THR A N 1
ATOM 548 C CA . THR A 1 71 ? 25.376 21.183 -7.757 1.00 17.07 98 THR A CA 1
ATOM 549 C C . THR A 1 71 ? 24.428 22.314 -7.380 1.00 18.02 98 THR A C 1
ATOM 550 O O . THR A 1 71 ? 23.927 22.381 -6.257 1.00 17.66 98 THR A O 1
ATOM 554 N N . GLN A 1 72 ? 24.180 23.197 -8.343 1.00 18.74 99 GLN A N 1
ATOM 555 C CA . GLN A 1 72 ? 23.268 24.324 -8.161 1.00 20.44 99 GLN A CA 1
ATOM 556 C C . GLN A 1 72 ? 21.882 23.738 -7.882 1.00 18.86 99 GLN A C 1
ATOM 557 O O . GLN A 1 72 ? 21.068 24.347 -7.193 1.00 17.94 99 GLN A O 1
ATOM 563 N N . ASP A 1 73 ? 21.643 22.538 -8.407 1.00 17.95 100 ASP A N 1
ATOM 564 C CA . ASP A 1 73 ? 20.392 21.828 -8.211 1.00 18.26 100 ASP A CA 1
ATOM 565 C C . ASP A 1 73 ? 20.215 21.507 -6.733 1.00 18.00 100 ASP A C 1
ATOM 566 O O . ASP A 1 73 ? 19.128 21.668 -6.182 1.00 16.70 100 ASP A O 1
ATOM 571 N N . ASP A 1 74 ? 21.279 21.009 -6.107 1.00 16.70 101 ASP A N 1
ATOM 572 C CA . ASP A 1 74 ? 21.251 20.660 -4.682 1.00 15.80 101 ASP A CA 1
ATOM 573 C C . ASP A 1 74 ? 20.966 21.883 -3.834 1.00 15.23 101 ASP A C 1
ATOM 574 O O . ASP A 1 74 ? 20.179 21.823 -2.888 1.00 15.71 101 ASP A O 1
ATOM 579 N N . VAL A 1 75 ? 21.616 22.988 -4.183 1.00 13.59 102 VAL A N 1
ATOM 580 C CA . VAL A 1 75 ? 21.454 24.249 -3.482 1.00 13.97 102 VAL A CA 1
ATOM 581 C C . VAL A 1 75 ? 20.005 24.758 -3.587 1.00 15.63 102 VAL A C 1
ATOM 582 O O . VAL A 1 75 ? 19.379 25.081 -2.576 1.00 14.54 102 VAL A O 1
ATOM 586 N N . GLU A 1 76 A 19.464 24.771 -4.803 1.00 17.47 102 GLU A N 1
ATOM 587 C CA . GLU A 1 76 A 18.107 25.250 -5.043 1.00 19.46 102 GLU A CA 1
ATOM 588 C C . GLU A 1 76 A 16.998 24.404 -4.427 1.00 18.71 102 GLU A C 1
ATOM 589 O O . GLU A 1 76 A 16.060 24.947 -3.833 1.00 19.65 102 GLU A O 1
ATOM 595 N N . GLN A 1 77 B 17.107 23.084 -4.535 1.00 16.60 102 GLN A N 1
ATOM 596 C CA . GLN A 1 77 B 16.083 22.215 -3.980 1.00 18.19 102 GLN A CA 1
ATOM 597 C C . GLN A 1 77 B 16.007 22.229 -2.449 1.00 17.63 102 GLN A C 1
ATOM 598 O O . GLN A 1 77 B 14.948 21.959 -1.877 1.00 17.52 102 GLN A O 1
ATOM 604 N N . ALA A 1 78 ? 17.114 22.578 -1.793 1.00 17.19 103 ALA A N 1
ATOM 605 C CA . ALA A 1 78 ? 17.179 22.633 -0.328 1.00 14.52 103 ALA A CA 1
ATOM 606 C C . ALA A 1 78 ? 16.485 23.850 0.256 1.00 15.06 103 ALA A C 1
ATOM 607 O O . ALA A 1 78 ? 16.135 23.856 1.432 1.00 14.72 103 ALA A O 1
ATOM 609 N N . ASP A 1 79 ? 16.312 24.888 -0.563 1.00 15.90 104 ASP A N 1
ATOM 610 C CA . ASP A 1 79 ? 15.665 26.137 -0.156 1.00 15.33 104 ASP A CA 1
ATOM 611 C C . ASP A 1 79 ? 16.272 26.678 1.133 1.00 14.85 104 ASP A C 1
ATOM 612 O O . ASP A 1 79 ? 15.584 26.892 2.144 1.00 13.27 104 ASP A O 1
ATOM 617 N N . GLY A 1 80 ? 17.580 26.881 1.085 1.00 12.08 105 GLY A N 1
ATOM 618 C CA . GLY A 1 80 ? 18.304 27.385 2.235 1.00 11.60 105 GLY A CA 1
ATOM 619 C C . GLY A 1 80 ? 19.728 26.890 2.117 1.00 9.87 105 GLY A C 1
ATOM 620 O O . GLY A 1 80 ? 19.997 25.712 2.326 1.00 9.51 105 GLY A O 1
ATOM 621 N N . ALA A 1 81 ? 20.637 27.781 1.737 1.00 9.13 106 ALA A N 1
ATOM 622 C CA . ALA A 1 81 ? 22.034 27.405 1.577 1.00 9.38 106 ALA A CA 1
ATOM 623 C C . ALA A 1 81 ? 22.913 28.613 1.864 1.00 9.31 106 ALA A C 1
ATOM 624 O O . ALA A 1 81 ? 23.640 29.087 0.990 1.00 9.47 106 ALA A O 1
ATOM 626 N N . PRO A 1 82 ? 22.868 29.110 3.113 1.00 9.52 107 PRO A N 1
ATOM 627 C CA . PRO A 1 82 ? 23.659 30.270 3.521 1.00 9.67 107 PRO A CA 1
ATOM 628 C C . PRO A 1 82 ? 25.158 30.140 3.261 1.00 10.24 107 PRO A C 1
ATOM 629 O O . PRO A 1 82 ? 25.782 31.099 2.813 1.00 10.37 107 PRO A O 1
ATOM 633 N N . GLU A 1 83 ? 25.727 28.966 3.533 1.00 10.57 108 GLU A N 1
ATOM 634 C CA . GLU A 1 83 ? 27.160 28.733 3.320 1.00 10.70 108 GLU A CA 1
ATOM 635 C C . GLU A 1 83 ? 27.428 27.968 2.040 1.00 9.52 108 GLU A C 1
ATOM 636 O O . GLU A 1 83 ? 28.300 28.344 1.266 1.00 9.73 108 GLU A O 1
ATOM 642 N N . THR A 1 84 ? 26.704 26.865 1.849 1.00 9.52 109 THR A N 1
ATOM 643 C CA . THR A 1 84 ? 26.869 26.028 0.661 1.00 9.47 109 THR A CA 1
ATOM 644 C C . THR A 1 84 ? 26.588 26.777 -0.643 1.00 11.51 109 THR A C 1
ATOM 645 O O . THR A 1 84 ? 27.165 26.459 -1.677 1.00 12.04 109 THR A O 1
ATOM 649 N N . GLY A 1 85 ? 25.695 27.762 -0.587 1.00 11.24 110 GLY A N 1
ATOM 650 C CA . GLY A 1 85 ? 25.356 28.523 -1.772 1.00 13.39 110 GLY A CA 1
ATOM 651 C C . GLY A 1 85 ? 26.404 29.533 -2.203 1.00 15.66 110 GLY A C 1
ATOM 652 O O . GLY A 1 85 ? 26.315 30.060 -3.311 1.00 16.44 110 GLY A O 1
ATOM 653 N N . LYS A 1 86 ? 27.359 29.848 -1.326 1.00 16.50 111 LYS A N 1
ATOM 654 C CA . LYS A 1 86 ? 28.423 30.796 -1.658 1.00 17.30 111 LYS A CA 1
ATOM 655 C C . LYS A 1 86 ? 29.108 30.286 -2.923 1.00 18.44 111 LYS A C 1
ATOM 656 O O . LYS A 1 86 ? 29.444 29.099 -3.010 1.00 18.72 111 LYS A O 1
ATOM 662 N N . PRO A 1 87 A 29.341 31.173 -3.915 1.00 18.62 111 PRO A N 1
ATOM 663 C CA . PRO A 1 87 A 29.988 30.762 -5.168 1.00 17.75 111 PRO A CA 1
ATOM 664 C C . PRO A 1 87 A 31.268 29.946 -5.021 1.00 15.97 111 PRO A C 1
ATOM 665 O O . PRO A 1 87 A 31.425 28.91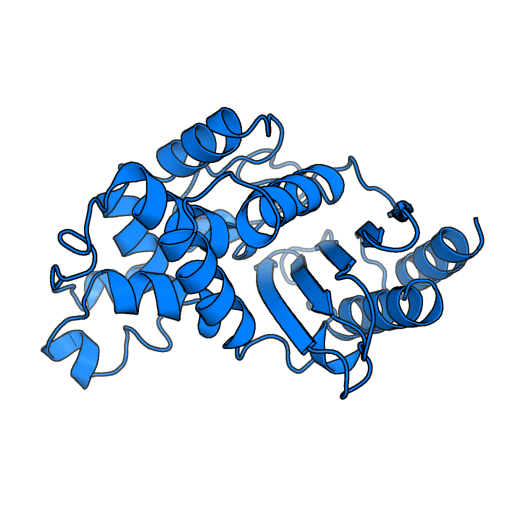6 -5.663 1.00 16.66 111 PRO A O 1
ATOM 669 N N . GLN A 1 88 B 32.164 30.385 -4.152 1.00 17.72 111 GLN A N 1
ATOM 670 C CA . GLN A 1 88 B 33.409 29.669 -3.927 1.00 18.05 111 GLN A CA 1
ATOM 671 C C . GLN A 1 88 B 33.182 28.230 -3.436 1.00 17.60 111 GLN A C 1
ATOM 672 O O . GLN A 1 88 B 33.895 27.310 -3.844 1.00 18.28 111 GLN A O 1
ATOM 678 N N . ASN A 1 89 ? 32.184 28.023 -2.578 1.00 16.77 112 ASN A N 1
ATOM 679 C CA . ASN A 1 89 ? 31.891 26.684 -2.064 1.00 16.12 112 ASN A CA 1
ATOM 680 C C . ASN A 1 89 ? 31.258 25.800 -3.133 1.00 16.35 112 ASN A C 1
ATOM 681 O O . ASN A 1 89 ? 31.605 24.632 -3.291 1.00 15.40 112 ASN A O 1
ATOM 686 N N . LEU A 1 90 ? 30.318 26.376 -3.865 1.00 17.28 113 LEU A N 1
ATOM 687 C CA . LEU A 1 90 ? 29.641 25.674 -4.931 1.00 18.22 113 LEU A CA 1
ATOM 688 C C . LEU A 1 90 ? 30.706 25.295 -5.974 1.00 19.49 113 LEU A C 1
ATOM 689 O O . LEU A 1 90 ? 30.703 24.183 -6.510 1.00 20.73 113 LEU A O 1
ATOM 694 N N . ALA A 1 91 ? 31.671 26.189 -6.178 1.00 19.32 114 ALA A N 1
ATOM 695 C CA . ALA A 1 91 ? 32.742 25.971 -7.144 1.00 19.19 114 ALA A CA 1
ATOM 696 C C . ALA A 1 91 ? 33.740 24.885 -6.761 1.00 19.53 114 ALA A C 1
ATOM 697 O O . ALA A 1 91 ? 34.087 24.037 -7.587 1.00 19.21 114 ALA A O 1
ATOM 699 N N . ASN A 1 92 ? 34.188 24.897 -5.506 1.00 19.23 115 ASN A N 1
ATOM 700 C CA . ASN A 1 92 ? 35.189 23.935 -5.048 1.00 18.43 115 ASN A CA 1
ATOM 701 C C . ASN A 1 92 ? 34.705 22.793 -4.188 1.00 16.90 115 ASN A C 1
ATOM 702 O O . ASN A 1 92 ? 35.459 21.859 -3.917 1.00 17.42 115 ASN A O 1
ATOM 707 N N . GLY A 1 93 ? 33.451 22.863 -3.761 1.00 14.27 116 GLY A N 1
ATOM 708 C CA . GLY A 1 93 ? 32.914 21.829 -2.902 1.00 12.96 116 GLY A CA 1
ATOM 709 C C . GLY A 1 93 ? 33.355 22.075 -1.468 1.00 11.89 116 GLY A C 1
ATOM 710 O O . GLY A 1 93 ? 34.124 23.001 -1.186 1.00 12.10 116 GLY A O 1
ATOM 711 N N . MET A 1 94 ? 32.870 21.249 -0.548 1.00 11.39 117 MET A N 1
ATOM 712 C CA . MET A 1 94 ? 33.214 21.374 0.875 1.00 9.24 117 MET A CA 1
ATOM 713 C C . MET A 1 94 ? 33.478 19.980 1.435 1.00 7.76 117 MET A C 1
ATOM 714 O O . MET A 1 94 ? 32.984 18.981 0.909 1.00 8.56 117 MET A O 1
ATOM 719 N N . THR A 1 95 ? 34.297 19.896 2.470 1.00 7.19 118 THR A N 1
ATOM 720 C CA . THR A 1 95 ? 34.602 18.593 3.056 1.00 7.38 118 THR A CA 1
ATOM 721 C C 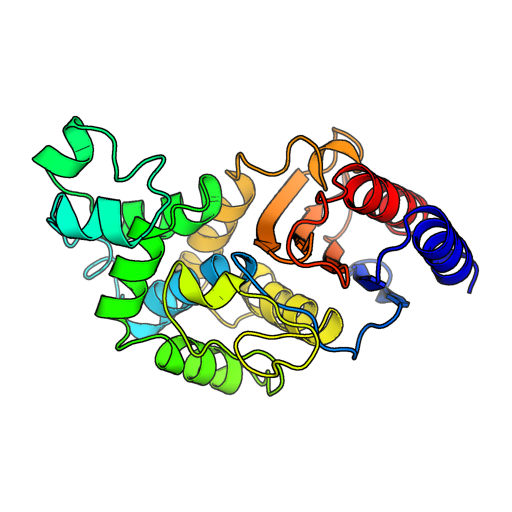. THR A 1 95 ? 33.453 18.163 3.956 1.00 6.63 118 THR A C 1
ATOM 722 O O . THR A 1 95 ? 32.646 18.992 4.362 1.00 5.93 118 THR A O 1
ATOM 726 N N . VAL A 1 96 ? 33.386 16.875 4.266 1.00 6.13 119 VAL A N 1
ATOM 727 C CA . VAL A 1 96 ? 32.342 16.363 5.140 1.00 6.71 119 VAL A CA 1
ATOM 728 C C . VAL A 1 96 ? 32.353 17.130 6.479 1.00 7.48 119 VAL A C 1
ATOM 729 O O . VAL A 1 96 ? 31.302 17.531 6.985 1.00 7.68 119 VAL A O 1
ATOM 733 N N . GLU A 1 97 ? 33.543 17.399 7.009 1.00 7.28 120 GLU A N 1
ATOM 734 C CA . GLU A 1 97 ? 33.664 18.150 8.267 1.00 8.68 120 GLU A CA 1
ATOM 735 C C . GLU A 1 97 ? 32.983 19.528 8.185 1.00 8.52 120 GLU A C 1
ATOM 736 O O . GLU A 1 97 ? 32.236 19.920 9.085 1.00 8.65 120 GLU A O 1
ATOM 742 N N . GLU A 1 98 ? 33.266 20.264 7.112 1.00 7.39 121 GLU A N 1
ATOM 743 C CA . GLU A 1 98 ? 32.679 21.581 6.900 1.00 7.85 121 GLU A CA 1
ATOM 744 C C . GLU A 1 98 ? 31.151 21.511 6.792 1.00 7.61 121 GLU A C 1
ATOM 745 O O . GLU A 1 98 ? 30.441 22.354 7.350 1.00 7.31 121 GLU A O 1
ATOM 751 N N . LEU A 1 99 ? 30.663 20.506 6.072 1.00 5.79 122 LEU A N 1
ATOM 752 C CA . LEU A 1 99 ? 29.233 20.304 5.871 1.00 5.91 122 LEU A CA 1
ATOM 753 C C . LEU A 1 99 ? 28.537 19.942 7.193 1.00 6.05 122 LEU A C 1
ATOM 754 O O . LEU A 1 99 ? 27.432 20.423 7.466 1.00 4.40 122 LEU A O 1
ATOM 759 N N . CYS A 1 100 ? 29.192 19.126 8.019 1.00 5.69 123 CYS A N 1
ATOM 760 C CA . CYS A 1 100 ? 28.627 18.770 9.331 1.00 5.73 123 CYS A CA 1
ATOM 761 C C . CYS A 1 100 ? 28.600 20.023 10.203 1.00 6.18 123 CYS A C 1
ATOM 762 O O . CYS A 1 100 ? 27.645 20.269 10.942 1.00 7.55 123 CYS A O 1
ATOM 765 N N . GLU A 1 101 ? 29.630 20.848 10.085 1.00 5.83 124 GLU A N 1
ATOM 766 C CA . GLU A 1 101 ? 29.690 22.072 10.853 1.00 6.44 124 GLU A CA 1
ATOM 767 C C . GLU A 1 101 ? 28.626 23.102 10.477 1.00 5.89 124 GLU A C 1
ATOM 768 O O . GLU A 1 101 ? 27.881 23.553 11.346 1.00 6.51 124 GLU A O 1
ATOM 774 N N . VAL A 1 102 ? 28.546 23.475 9.200 1.00 4.95 125 VAL A N 1
ATOM 775 C CA . VAL A 1 102 ? 27.576 24.487 8.775 1.00 4.92 125 VAL A CA 1
ATOM 776 C C . VAL A 1 102 ? 26.118 24.049 8.904 1.00 4.64 125 VAL A C 1
ATOM 777 O O . VAL A 1 102 ? 25.226 24.898 8.933 1.00 4.96 125 VAL A O 1
ATOM 781 N N . SER A 1 103 ? 25.882 22.739 8.970 1.00 4.27 126 SER A N 1
ATOM 782 C CA . SER A 1 103 ? 24.530 22.201 9.176 1.00 5.80 126 SER A CA 1
ATOM 783 C C . SER A 1 103 ? 24.048 22.749 10.529 1.00 6.58 126 SER A C 1
ATOM 784 O O . SER A 1 103 ? 22.860 23.003 10.731 1.00 7.11 126 SER A O 1
ATOM 787 N N . ILE A 1 104 ? 24.985 22.898 11.464 1.00 6.61 127 ILE A N 1
ATOM 788 C CA . ILE A 1 104 ? 24.679 23.412 12.797 1.00 7.15 127 ILE A CA 1
ATOM 789 C C . ILE A 1 104 ? 24.809 24.929 12.954 1.00 8.07 127 ILE A C 1
ATOM 790 O O . ILE A 1 104 ? 23.830 25.608 13.278 1.00 8.73 127 ILE A O 1
ATOM 795 N N . THR A 1 105 ? 26.007 25.461 12.712 1.00 7.81 128 THR A N 1
ATOM 796 C CA . THR A 1 105 ? 26.271 26.892 12.906 1.00 6.01 128 THR A CA 1
ATOM 797 C C . THR A 1 105 ? 25.482 27.883 12.066 1.00 5.95 128 THR A C 1
ATOM 798 O O . THR A 1 105 ? 25.221 28.998 12.510 1.00 6.06 128 THR A O 1
ATOM 802 N N . ALA A 1 106 ? 25.131 27.489 10.846 1.00 6.81 129 ALA A N 1
ATOM 803 C CA . ALA A 1 106 ? 24.366 28.348 9.948 1.00 4.94 129 ALA A CA 1
ATOM 804 C C . ALA A 1 106 ? 23.043 27.698 9.597 1.00 6.52 129 ALA A C 1
ATOM 805 O O . ALA A 1 106 ? 22.249 28.272 8.848 1.00 7.85 129 ALA A O 1
ATOM 807 N N . SER A 1 107 ? 22.816 26.497 10.133 1.00 6.62 130 SER A N 1
ATOM 808 C CA . SER A 1 107 ? 21.582 25.740 9.878 1.00 7.07 130 SER A CA 1
ATOM 809 C C . SER A 1 107 ? 21.372 25.583 8.360 1.00 7.64 130 SER A C 1
ATOM 810 O O . SER A 1 107 ? 20.262 25.706 7.851 1.00 7.62 130 SER A O 1
ATOM 813 N N . ASP A 1 108 ? 22.450 25.274 7.653 1.00 5.96 131 ASP A N 1
ATOM 814 C CA . ASP A 1 108 ? 22.417 25.128 6.202 1.00 6.12 131 ASP A CA 1
ATOM 815 C C . ASP A 1 108 ? 21.570 23.921 5.731 1.00 6.33 131 ASP A C 1
ATOM 816 O O . ASP A 1 108 ? 21.952 22.769 5.956 1.00 4.98 131 ASP A O 1
ATOM 821 N N . ASN A 1 109 ? 20.447 24.189 5.044 1.00 5.93 132 ASN A N 1
ATOM 822 C CA . ASN A 1 109 ? 19.553 23.126 4.544 1.00 5.34 132 ASN A CA 1
ATOM 823 C C . ASN A 1 109 ? 20.244 22.182 3.556 1.00 4.73 132 ASN A C 1
ATOM 824 O O . ASN A 1 109 ? 20.049 20.967 3.597 1.00 2.95 132 ASN A O 1
ATOM 829 N N . CYS A 1 110 ? 21.020 22.764 2.649 1.00 5.77 133 CYS A N 1
ATOM 830 C CA . CYS A 1 110 ? 21.730 21.997 1.642 1.00 6.12 133 CYS A CA 1
ATOM 831 C C . CYS A 1 110 ? 22.797 21.077 2.250 1.00 5.15 133 CYS A C 1
ATOM 832 O O . CYS A 1 110 ? 22.896 19.904 1.885 1.00 5.39 133 CYS A O 1
ATOM 835 N N . ALA A 1 111 ? 23.590 21.603 3.179 1.00 5.32 134 ALA A N 1
ATOM 836 C CA . ALA A 1 111 ? 24.606 20.800 3.864 1.00 4.00 134 ALA A CA 1
ATOM 837 C C . ALA A 1 111 ? 23.951 19.589 4.571 1.00 4.73 134 ALA A C 1
ATOM 838 O O . ALA A 1 111 ? 24.469 18.469 4.514 1.00 3.93 134 ALA A O 1
ATOM 840 N N . ALA A 1 112 ? 22.815 19.813 5.237 1.00 3.84 135 ALA A N 1
ATOM 841 C CA . ALA A 1 112 ? 22.126 18.720 5.929 1.00 4.22 135 ALA A CA 1
ATOM 842 C C . ALA A 1 112 ? 21.626 17.663 4.948 1.00 3.69 135 ALA A C 1
ATOM 843 O O . ALA A 1 112 ? 21.740 16.471 5.219 1.00 3.39 135 ALA A O 1
ATOM 845 N N . ASN A 1 113 ? 21.057 18.090 3.815 1.00 4.35 136 ASN A N 1
ATOM 846 C CA . ASN A 1 113 ? 20.589 17.126 2.811 1.00 5.26 136 ASN A CA 1
ATOM 847 C C . ASN A 1 113 ? 21.767 16.273 2.308 1.00 4.96 136 ASN A C 1
ATOM 848 O O . ASN A 1 113 ? 21.630 15.064 2.102 1.00 4.79 136 ASN A O 1
ATOM 853 N N . LEU A 1 114 ? 22.924 16.904 2.111 1.00 5.09 137 LEU A N 1
ATOM 854 C CA . LEU A 1 114 ? 24.108 16.169 1.654 1.00 5.17 137 LEU A CA 1
ATOM 855 C C . LEU A 1 114 ? 24.550 15.132 2.683 1.00 4.30 137 LEU A C 1
ATOM 856 O O . LEU A 1 114 ? 24.948 14.026 2.321 1.00 5.22 137 LEU A O 1
ATOM 861 N N . MET A 1 115 ? 24.462 15.479 3.966 1.00 5.15 138 MET A N 1
ATOM 862 C CA . MET A 1 115 ? 24.830 14.550 5.036 1.00 5.22 138 MET A CA 1
ATOM 863 C C . MET A 1 115 ? 23.810 13.423 5.162 1.00 5.45 138 MET A C 1
ATOM 864 O O . MET A 1 115 ? 24.188 12.267 5.378 1.00 5.90 138 MET A O 1
ATOM 869 N N . LEU A 1 116 ? 22.524 13.738 4.981 1.00 5.95 139 LEU A N 1
ATOM 870 C CA . LEU A 1 116 ? 21.478 12.708 5.029 1.00 5.82 139 LEU A CA 1
ATOM 871 C C . LEU A 1 116 ? 21.738 11.708 3.899 1.00 7.99 139 LEU A C 1
ATOM 872 O O . LEU A 1 116 ? 21.542 10.511 4.066 1.00 9.82 139 LEU A O 1
ATOM 877 N N . ARG A 1 117 ? 22.182 12.213 2.750 1.00 7.75 140 ARG A N 1
ATOM 878 C CA . ARG A 1 117 ? 22.467 11.374 1.605 1.00 9.15 140 ARG A CA 1
ATOM 879 C C . ARG A 1 117 ? 23.570 10.367 1.972 1.00 7.50 140 ARG A C 1
ATOM 880 O O . ARG A 1 117 ? 23.426 9.167 1.731 1.00 6.80 140 ARG A O 1
ATOM 894 N N . GLU A 1 118 ? 24.652 10.842 2.588 1.00 6.66 141 GLU A N 1
ATOM 895 C CA . GLU A 1 118 ? 25.756 9.959 3.000 1.00 7.05 141 GLU A CA 1
ATOM 896 C C . GLU A 1 118 ? 25.286 8.943 4.048 1.00 7.56 141 GLU A C 1
ATOM 897 O O . GLU A 1 118 ? 25.738 7.801 4.070 1.00 8.38 141 GLU A O 1
ATOM 903 N N . LEU A 1 119 ? 24.367 9.365 4.909 1.00 6.94 142 LEU A N 1
ATOM 904 C CA . LEU A 1 119 ? 23.845 8.489 5.945 1.00 8.08 142 LEU A CA 1
ATOM 905 C C . LEU A 1 119 ? 22.917 7.399 5.415 1.00 9.00 142 LEU A C 1
ATOM 906 O O . LEU A 1 119 ? 22.801 6.332 6.017 1.00 10.26 142 LEU A O 1
ATOM 911 N N . GLY A 1 120 ? 22.252 7.669 4.298 1.00 9.26 143 GLY A N 1
ATOM 912 C CA . GLY A 1 120 ? 21.338 6.689 3.742 1.00 9.91 143 GLY A CA 1
ATOM 913 C C . GLY A 1 120 ? 19.914 7.193 3.749 1.00 9.43 143 GLY A C 1
ATOM 914 O O . GLY A 1 120 ? 18.989 6.443 3.422 1.00 11.53 143 GLY A O 1
ATOM 915 N N . GLY A 1 121 ? 19.739 8.451 4.144 1.00 7.83 144 GLY A N 1
ATOM 916 C CA . GLY A 1 121 ? 18.414 9.049 4.181 1.00 8.32 144 GLY A CA 1
ATOM 917 C C . GLY A 1 121 ? 17.945 9.431 5.573 1.00 8.80 144 GLY A C 1
ATOM 918 O O . GLY A 1 121 ? 18.581 9.065 6.557 1.00 8.18 144 GLY A O 1
ATOM 919 N N . PRO A 1 122 ? 16.801 10.128 5.690 1.00 9.03 145 PRO A N 1
ATOM 920 C CA . PRO A 1 122 ? 16.246 10.559 6.977 1.00 9.40 145 PRO A CA 1
ATOM 921 C C . PRO A 1 122 ? 16.062 9.454 8.025 1.00 9.43 145 PRO A C 1
ATOM 922 O O . PRO A 1 122 ? 16.286 9.693 9.203 1.00 8.20 145 PRO A O 1
ATOM 926 N N . ALA A 1 123 ? 15.745 8.237 7.585 1.00 8.54 146 ALA A N 1
ATOM 927 C CA . ALA A 1 123 ? 15.547 7.103 8.490 1.00 9.99 146 ALA A CA 1
ATOM 928 C C . ALA A 1 123 ? 16.804 6.710 9.261 1.00 10.86 146 ALA A C 1
ATOM 929 O O . ALA A 1 123 ? 16.722 6.099 10.328 1.00 12.42 146 ALA A O 1
ATOM 931 N N . ALA A 1 124 ? 17.965 7.015 8.691 1.00 10.90 147 ALA A N 1
ATOM 932 C CA . ALA A 1 124 ? 19.238 6.720 9.338 1.00 10.75 147 ALA A CA 1
ATOM 933 C C . ALA A 1 124 ? 19.334 7.540 10.628 1.00 9.81 147 ALA A C 1
ATOM 934 O O . ALA A 1 124 ? 19.985 7.135 11.581 1.00 10.75 147 ALA A O 1
ATOM 936 N N . VAL A 1 125 ? 18.679 8.695 10.652 1.00 9.88 148 VAL A N 1
ATOM 937 C CA . VAL A 1 125 ? 18.689 9.555 11.838 1.00 9.03 148 VAL A CA 1
ATOM 938 C C . VAL A 1 125 ? 17.795 8.928 12.903 1.00 10.13 148 VAL A C 1
ATOM 939 O O . VAL A 1 125 ? 18.153 8.903 14.083 1.00 8.69 148 VAL A O 1
ATOM 943 N N . THR A 1 126 ? 16.650 8.391 12.483 1.00 7.51 149 THR A N 1
ATOM 944 C CA . THR A 1 126 ? 15.742 7.754 13.418 1.00 9.16 149 THR A CA 1
ATOM 945 C C . THR A 1 126 ? 16.432 6.536 14.031 1.00 9.64 149 THR A C 1
ATOM 946 O O . THR A 1 126 ? 16.381 6.318 15.240 1.00 9.54 149 THR A O 1
ATOM 950 N N . ARG A 1 127 ? 17.097 5.759 13.187 1.00 9.89 150 ARG A N 1
ATOM 951 C CA . ARG A 1 127 ? 17.808 4.572 13.631 1.00 11.74 150 ARG A CA 1
ATOM 952 C C . ARG A 1 127 ? 18.911 4.956 14.634 1.00 10.31 150 ARG A C 1
ATOM 953 O O . ARG A 1 127 ? 19.124 4.269 15.642 1.00 9.06 150 ARG A O 1
ATOM 961 N N . PHE A 1 128 ? 19.576 6.081 14.372 1.00 8.07 151 PHE A N 1
ATOM 962 C CA . PHE A 1 128 ? 20.644 6.575 15.229 1.00 7.70 151 PHE A CA 1
ATOM 963 C C . PHE A 1 128 ? 20.127 6.916 16.628 1.00 8.13 151 PHE A C 1
ATOM 964 O O . PHE A 1 128 ? 20.670 6.431 17.614 1.00 8.47 151 PHE A O 1
ATOM 972 N N . VAL A 1 129 ? 19.083 7.743 16.717 1.00 7.41 152 VAL A N 1
ATOM 973 C CA . VAL A 1 129 ? 18.544 8.110 18.033 1.00 8.14 152 VAL A CA 1
ATOM 974 C C . VAL A 1 129 ? 17.950 6.902 18.738 1.00 7.37 152 VAL A C 1
ATOM 975 O O . VAL A 1 129 ? 18.024 6.814 19.955 1.00 8.08 152 VAL A O 1
ATOM 979 N N . ARG A 1 130 ? 17.372 5.973 17.977 1.00 8.55 153 ARG A N 1
ATOM 980 C CA . ARG A 1 130 ? 16.823 4.752 18.559 1.00 9.26 153 ARG A CA 1
ATOM 981 C C . ARG A 1 130 ? 17.958 3.960 19.207 1.00 9.86 153 ARG A C 1
ATOM 982 O O . ARG A 1 130 ? 17.744 3.290 20.217 1.00 10.15 153 ARG A O 1
ATOM 990 N N . SER A 1 131 ? 19.161 4.027 18.629 1.00 9.42 154 SER A N 1
ATOM 991 C CA . SER A 1 131 ? 20.304 3.312 19.194 1.00 8.26 154 SER A CA 1
ATOM 992 C C . SER A 1 131 ? 20.732 3.948 20.521 1.00 8.77 154 SER A C 1
ATOM 993 O O . SER A 1 131 ? 21.404 3.308 21.341 1.00 10.02 154 SER A O 1
ATOM 996 N N . LEU A 1 132 ? 20.297 5.188 20.750 1.00 8.02 155 LEU A N 1
ATOM 997 C CA . LEU A 1 132 ? 20.620 5.921 21.980 1.00 8.75 155 LEU A CA 1
ATOM 998 C C . LEU A 1 132 ? 19.496 5.831 23.010 1.00 8.72 155 LEU A C 1
ATOM 999 O O . LEU A 1 132 ? 19.533 6.520 24.023 1.00 10.18 155 LEU A O 1
ATOM 1004 N N . GLY A 1 133 ? 18.481 5.023 22.735 1.00 8.52 156 GLY A N 1
ATOM 1005 C CA . GLY A 1 133 ? 17.385 4.872 23.676 1.00 8.38 156 GLY A CA 1
ATOM 1006 C C . GLY A 1 133 ? 16.225 5.828 23.493 1.00 9.70 156 GLY A C 1
ATOM 1007 O O . GLY A 1 133 ? 15.247 5.753 24.244 1.00 10.32 156 GLY A O 1
ATOM 1008 N N . ASP A 1 134 ? 16.325 6.723 22.511 1.00 7.97 157 ASP A N 1
ATOM 1009 C CA . ASP A 1 134 ? 15.269 7.694 22.229 1.00 7.95 157 ASP A CA 1
ATOM 1010 C C . ASP A 1 134 ? 14.245 7.025 21.306 1.00 10.34 157 ASP A C 1
ATOM 1011 O O . ASP A 1 134 ? 14.542 6.716 20.149 1.00 9.23 157 ASP A O 1
ATOM 1016 N N . ARG A 1 135 ? 13.041 6.804 21.827 1.00 11.73 158 ARG A N 1
ATOM 1017 C CA . ARG A 1 135 ? 11.973 6.159 21.060 1.00 14.37 158 ARG A CA 1
ATOM 1018 C C . ARG A 1 135 ? 10.900 7.134 20.576 1.00 12.96 158 ARG A C 1
ATOM 1019 O O . ARG A 1 135 ? 9.900 6.728 19.986 1.00 13.04 158 ARG A O 1
ATOM 1027 N N . VAL A 1 136 ? 11.129 8.421 20.799 1.00 9.92 159 VAL A N 1
ATOM 1028 C CA . VAL A 1 136 ? 10.176 9.447 20.405 1.00 8.60 159 VAL A CA 1
ATOM 1029 C C . VAL A 1 136 ? 10.617 10.179 19.135 1.00 7.65 159 VAL A C 1
ATOM 1030 O O . VAL A 1 136 ? 9.892 10.220 18.142 1.00 6.81 159 VAL A O 1
ATOM 1034 N N . THR A 1 137 ? 11.815 10.752 19.180 1.00 7.50 160 THR A N 1
ATOM 1035 C CA . THR A 1 137 ? 12.366 11.512 18.060 1.00 6.01 160 THR A CA 1
ATOM 1036 C C . THR A 1 137 ? 12.370 10.729 16.747 1.00 5.41 160 THR A C 1
ATOM 1037 O O . THR A 1 137 ? 12.727 9.555 16.718 1.00 5.57 160 THR A O 1
ATOM 1041 N N . ARG A 1 138 ? 11.942 11.380 15.669 1.00 5.08 161 ARG A N 1
ATOM 1042 C CA . ARG A 1 138 ? 11.922 10.734 14.363 1.00 5.89 161 ARG A CA 1
ATOM 1043 C C . ARG A 1 138 ? 12.080 11.737 13.227 1.00 6.22 161 ARG A C 1
ATOM 1044 O O . ARG A 1 138 ? 11.592 12.866 13.297 1.00 6.86 161 ARG A O 1
ATOM 1052 N N . LEU A 1 139 ? 12.837 11.338 12.210 1.00 6.77 162 LEU A N 1
ATOM 1053 C CA . LEU A 1 139 ? 13.037 12.161 11.026 1.00 6.73 162 LEU A CA 1
ATOM 1054 C C . LEU A 1 139 ? 12.527 11.296 9.883 1.00 7.88 162 LEU A C 1
ATOM 1055 O O . LEU A 1 139 ? 12.922 10.139 9.753 1.00 8.88 162 LEU A O 1
ATOM 1060 N N . ASP A 1 140 ? 11.660 11.850 9.047 1.00 7.80 163 ASP A N 1
ATOM 1061 C CA . ASP A 1 140 ? 11.070 11.071 7.971 1.00 9.93 163 ASP A CA 1
ATOM 1062 C C . ASP A 1 140 ? 11.265 11.639 6.581 1.00 9.82 163 ASP A C 1
ATOM 1063 O O . ASP A 1 140 ? 11.242 10.902 5.599 1.00 9.91 163 ASP A O 1
ATOM 1068 N N . ARG A 1 141 ? 11.460 12.947 6.501 1.00 9.17 164 ARG A N 1
ATOM 1069 C CA . ARG A 1 141 ? 11.605 13.610 5.213 1.00 8.46 164 ARG A CA 1
ATOM 1070 C C . ARG A 1 141 ? 12.893 14.413 5.091 1.00 7.79 164 ARG A C 1
ATOM 1071 O O . ARG A 1 141 ? 13.679 14.504 6.036 1.00 6.13 164 ARG A O 1
ATOM 1079 N N . TRP A 1 142 ? 13.112 14.962 3.903 1.00 8.74 165 TRP A N 1
ATOM 1080 C CA . TRP A 1 142 ? 14.306 15.752 3.604 1.00 9.56 165 TRP A CA 1
ATOM 1081 C C . TRP A 1 142 ? 13.994 17.253 3.692 1.00 9.39 165 TRP A C 1
ATOM 1082 O O . TRP A 1 142 ? 12.858 17.649 3.962 1.00 9.22 165 TRP A O 1
ATOM 1093 N N . GLU A 1 143 ? 15.017 18.085 3.511 1.00 8.83 166 GLU A N 1
ATOM 1094 C CA . GLU A 1 143 ? 14.812 19.530 3.484 1.00 9.52 166 GLU A CA 1
ATOM 1095 C C . GLU A 1 143 ? 14.292 19.828 2.076 1.00 10.70 166 GLU A C 1
ATOM 1096 O O . GLU A 1 143 ? 14.779 19.235 1.101 1.00 10.49 166 GLU A O 1
ATOM 1102 N N . PRO A 1 144 ? 13.335 20.773 1.947 1.00 9.69 167 PRO A N 1
ATOM 1103 C CA . PRO A 1 144 ? 12.729 21.558 3.027 1.00 9.43 167 PRO A CA 1
ATOM 1104 C C . PRO A 1 144 ? 11.372 21.061 3.530 1.00 8.60 167 PRO A C 1
ATOM 1105 O O . PRO A 1 144 ? 10.792 21.664 4.430 1.00 7.99 167 PRO A O 1
ATOM 1109 N N . GLU A 1 145 ? 10.885 19.958 2.968 1.00 8.06 168 GLU A N 1
ATOM 1110 C CA . GLU A 1 145 ? 9.578 19.412 3.341 1.00 9.50 168 GLU A CA 1
ATOM 1111 C C . GLU A 1 145 ? 9.366 19.095 4.807 1.00 8.34 168 GLU A C 1
ATOM 1112 O O . GLU A 1 145 ? 8.254 19.227 5.305 1.00 7.57 168 GLU A O 1
ATOM 1118 N N . LEU A 1 146 ? 10.413 18.643 5.489 1.00 7.90 169 LEU A N 1
ATOM 1119 C CA . LEU A 1 146 ? 10.306 18.270 6.906 1.00 7.75 169 LEU A CA 1
ATOM 1120 C C . LEU A 1 146 ? 9.827 19.392 7.843 1.00 7.76 169 LEU A C 1
ATOM 1121 O O . LEU A 1 146 ? 9.455 19.132 8.993 1.00 8.68 169 LEU A O 1
ATOM 1126 N N . ASN A 1 147 ? 9.822 20.626 7.347 1.00 7.26 170 ASN A N 1
ATOM 1127 C CA . ASN A 1 147 ? 9.396 21.782 8.128 1.00 7.57 170 ASN A CA 1
ATOM 1128 C C . ASN A 1 147 ? 7.925 22.108 7.936 1.00 7.36 170 ASN A C 1
ATOM 1129 O O . ASN A 1 147 ? 7.467 23.126 8.453 1.00 7.96 170 ASN A O 1
ATOM 1134 N N . SER A 1 148 ? 7.206 21.281 7.174 1.00 7.24 171 SER A N 1
ATOM 1135 C CA . SER A 1 148 ? 5.793 21.538 6.884 1.00 8.64 171 SER A CA 1
ATOM 1136 C C . SER A 1 148 ? 5.012 21.845 8.163 1.00 8.88 171 SER A C 1
ATOM 1137 O O . SER A 1 148 ? 4.146 22.717 8.167 1.00 9.69 171 SER A O 1
ATOM 1140 N N . ALA A 1 149 ? 5.350 21.133 9.238 1.00 9.71 172 ALA A N 1
ATOM 1141 C CA . ALA A 1 149 ? 4.797 21.353 10.579 1.00 8.47 172 ALA A CA 1
ATOM 1142 C C . ALA A 1 149 ? 3.287 21.384 10.808 1.00 8.89 172 ALA A C 1
ATOM 1143 O O . ALA A 1 149 ? 2.819 22.130 11.670 1.00 8.71 172 ALA A O 1
ATOM 1145 N N . GLU A 1 150 ? 2.530 20.557 10.089 1.00 9.98 173 GLU A N 1
ATOM 1146 C CA . GLU A 1 150 ? 1.076 20.525 10.264 1.00 9.38 173 GLU A CA 1
ATOM 1147 C C . GLU A 1 150 ? 0.753 19.995 11.659 1.00 9.26 173 GLU A C 1
ATOM 1148 O O . GLU A 1 150 ? 1.366 19.026 12.114 1.00 9.05 173 GLU A O 1
ATOM 1154 N N . PRO A 1 151 ? -0.225 20.610 12.352 1.00 9.13 174 PRO A N 1
ATOM 1155 C CA . PRO A 1 151 ? -0.567 20.131 13.698 1.00 9.42 174 PRO A CA 1
ATOM 1156 C C . PRO A 1 151 ? -0.915 18.637 13.808 1.00 9.50 174 PRO A C 1
ATOM 1157 O O . PRO A 1 151 ? -0.499 17.988 14.763 1.00 11.03 174 PRO A O 1
ATOM 1161 N N . GLY A 1 152 ? -1.594 18.074 12.804 1.00 8.67 175 GLY A N 1
ATOM 1162 C CA . GLY A 1 152 ? -1.951 16.662 12.840 1.00 8.67 175 GLY A CA 1
ATOM 1163 C C . GLY A 1 152 ? -0.885 15.669 12.391 1.00 9.71 175 GLY A C 1
ATOM 1164 O O . GLY A 1 152 ? -1.076 14.456 12.486 1.00 9.55 175 GLY A O 1
ATOM 1165 N N . ARG A 1 153 ? 0.240 16.190 11.907 1.00 9.49 176 ARG A N 1
ATOM 1166 C CA . ARG A 1 153 ? 1.368 15.388 11.426 1.00 10.17 176 ARG A CA 1
ATOM 1167 C C . ARG A 1 153 ? 2.191 14.770 12.570 1.00 11.25 176 ARG A C 1
ATOM 1168 O O . ARG A 1 153 ? 2.500 15.439 13.557 1.00 12.62 176 ARG A O 1
ATOM 1176 N N . VAL A 1 154 ? 2.549 13.493 12.424 1.00 10.18 177 VAL A N 1
ATOM 1177 C CA . VAL A 1 154 ? 3.329 12.772 13.434 1.00 10.84 177 VAL A CA 1
ATOM 1178 C C . VAL A 1 154 ? 4.791 12.600 12.998 1.00 10.36 177 VAL A C 1
ATOM 1179 O O . VAL A 1 154 ? 5.669 12.377 13.832 1.00 10.11 177 VAL A O 1
ATOM 1183 N N . THR A 1 155 ? 5.046 12.712 11.694 1.00 8.73 178 THR A N 1
ATOM 1184 C CA . THR A 1 155 ? 6.402 12.566 11.169 1.00 7.83 178 THR A CA 1
ATOM 1185 C C . THR A 1 155 ? 7.254 13.772 11.551 1.00 7.02 178 THR A C 1
ATOM 1186 O O . THR A 1 155 ? 6.728 14.866 11.813 1.00 6.40 178 THR A O 1
ATOM 1190 N N . ASP A 1 156 ? 8.567 13.559 11.597 1.00 5.32 179 ASP A N 1
ATOM 1191 C CA . ASP A 1 156 ? 9.521 14.624 11.901 1.00 5.14 179 ASP A CA 1
ATOM 1192 C C . ASP A 1 156 ? 9.254 15.369 13.206 1.00 5.06 179 ASP A C 1
ATOM 1193 O O . ASP A 1 156 ? 9.442 16.594 13.301 1.00 6.83 179 ASP A O 1
ATOM 1198 N N . THR A 1 157 ? 8.869 14.620 14.230 1.00 5.43 180 THR A N 1
ATOM 1199 C CA . THR A 1 157 ? 8.581 15.230 15.519 1.00 4.88 180 THR A CA 1
ATOM 1200 C C . THR A 1 157 ? 9.493 14.721 16.607 1.00 5.17 180 THR A C 1
ATOM 1201 O O . THR A 1 157 ? 10.215 13.746 16.446 1.00 4.56 180 THR A O 1
ATOM 1205 N N . THR A 1 158 ? 9.418 15.405 17.737 1.00 6.70 181 THR A N 1
ATOM 1206 C CA . THR A 1 158 ? 10.138 15.024 18.927 1.00 7.57 181 THR A CA 1
ATOM 1207 C C . THR A 1 158 ? 9.378 15.677 20.080 1.00 7.62 181 THR A C 1
ATOM 1208 O O . THR A 1 158 ? 8.356 16.328 19.855 1.00 6.60 181 THR A O 1
ATOM 1212 N N . SER A 1 159 ? 9.837 15.444 21.307 1.00 6.62 182 SER A N 1
ATOM 1213 C CA . SER A 1 159 ? 9.216 16.032 22.491 1.00 7.71 182 SER A CA 1
ATOM 1214 C C . SER A 1 159 ? 10.321 16.770 23.229 1.00 5.90 182 SER A C 1
ATOM 1215 O O . SER A 1 159 ? 11.496 16.447 23.070 1.00 6.06 182 SER A O 1
ATOM 1218 N N . PRO A 1 160 ? 9.961 17.784 24.031 1.00 6.41 183 PRO A N 1
ATOM 1219 C CA . PRO A 1 160 ? 10.991 18.521 24.770 1.00 6.44 183 PRO A CA 1
ATOM 1220 C C . PRO A 1 160 ? 11.813 17.569 25.648 1.00 6.37 183 PRO A C 1
ATOM 1221 O O . PRO A 1 160 ? 13.032 17.704 25.730 1.00 5.29 183 PRO A O 1
ATOM 1225 N N . ARG A 1 161 ? 11.158 16.579 26.255 1.00 5.57 184 ARG A N 1
ATOM 1226 C CA . ARG A 1 161 ? 11.883 15.635 27.111 1.00 7.41 184 ARG A CA 1
ATOM 1227 C C . ARG A 1 161 ? 12.872 14.802 26.318 1.00 7.64 184 ARG A C 1
ATOM 1228 O O . ARG A 1 161 ? 14.046 14.706 26.692 1.00 7.43 184 ARG A O 1
ATOM 1236 N N . ALA A 1 162 ? 12.392 14.219 25.215 1.00 7.55 185 ALA A N 1
ATOM 1237 C CA . ALA A 1 162 ? 13.210 13.351 24.357 1.00 6.64 185 ALA A CA 1
ATOM 1238 C C . ALA A 1 162 ? 14.449 14.007 23.796 1.00 6.45 185 ALA A C 1
ATOM 1239 O O . ALA A 1 162 ? 15.541 13.440 23.880 1.00 7.07 185 ALA A O 1
ATOM 1241 N N . ILE A 1 163 ? 14.284 15.191 23.217 1.00 6.32 186 ILE A N 1
ATOM 1242 C CA . ILE A 1 163 ? 15.411 15.877 22.612 1.00 8.57 186 ILE A CA 1
ATOM 1243 C C . ILE A 1 163 ? 16.421 16.392 23.639 1.00 9.51 186 ILE A C 1
ATOM 1244 O O . ILE A 1 163 ? 17.621 16.379 23.384 1.00 9.35 186 ILE A O 1
ATOM 1249 N N . THR A 1 164 ? 15.952 16.740 24.838 1.00 9.54 187 THR A N 1
ATOM 1250 C CA . THR A 1 164 ? 16.860 17.210 25.885 1.00 8.62 187 THR A CA 1
ATOM 1251 C C . THR A 1 164 ? 17.723 16.039 26.356 1.00 6.91 187 THR A C 1
ATOM 1252 O O . THR A 1 164 ? 18.929 16.180 26.560 1.00 7.09 187 THR A O 1
ATOM 1256 N N . ARG A 1 165 ? 17.108 14.871 26.494 1.00 6.74 188 ARG A N 1
ATOM 1257 C CA . ARG A 1 165 ? 17.838 13.677 26.911 1.00 7.08 188 ARG A CA 1
ATOM 1258 C C . ARG A 1 165 ? 18.869 13.273 25.858 1.00 7.97 188 ARG A C 1
ATOM 1259 O O . ARG A 1 165 ? 20.018 12.988 26.185 1.00 7.69 188 ARG A O 1
ATOM 1267 N N . THR A 1 166 ? 18.453 13.249 24.596 1.00 6.26 189 THR A N 1
ATOM 1268 C CA . THR A 1 166 ? 19.337 12.883 23.494 1.00 5.51 189 THR A CA 1
ATOM 1269 C C . THR A 1 166 ? 20.486 13.878 23.360 1.00 6.41 189 THR A C 1
ATOM 1270 O O . THR A 1 166 ? 21.650 13.469 23.264 1.00 5.82 189 THR A O 1
ATOM 1274 N N . TYR A 1 167 ? 20.171 15.179 23.337 1.00 6.62 190 TYR A N 1
ATOM 1275 C CA . TYR A 1 167 ? 21.224 16.196 23.251 1.00 5.50 190 TYR A CA 1
ATOM 1276 C C . TYR A 1 167 ? 22.186 16.071 24.434 1.00 6.81 190 TYR A C 1
ATOM 1277 O O . TYR A 1 167 ? 23.385 16.283 24.279 1.00 7.73 190 TYR A O 1
ATOM 1286 N N . GLY A 1 168 ? 21.652 15.752 25.614 1.00 6.88 191 GLY A N 1
ATOM 1287 C CA . GLY A 1 168 ? 22.475 15.588 26.799 1.00 5.05 191 GLY A CA 1
ATOM 1288 C C . GLY A 1 168 ? 23.464 14.454 26.645 1.00 6.93 191 GLY A C 1
ATOM 1289 O O . GLY A 1 168 ? 24.643 14.622 26.975 1.00 7.51 191 GLY A O 1
ATOM 1290 N N . ARG A 1 169 ? 23.009 13.317 26.111 1.00 8.31 192 ARG A N 1
ATOM 1291 C CA . ARG A 1 169 ? 23.875 12.141 25.897 1.00 9.79 192 ARG A CA 1
ATOM 1292 C C . ARG A 1 169 ? 24.992 12.409 24.905 1.00 9.72 192 ARG A C 1
ATOM 1293 O O . ARG A 1 169 ? 26.084 11.860 25.024 1.00 9.17 192 ARG A O 1
ATOM 1301 N N . LEU A 1 170 ? 24.696 13.211 23.893 1.00 9.23 193 LEU A N 1
ATOM 1302 C CA . LEU A 1 170 ? 25.690 13.544 22.885 1.00 9.04 193 LEU A CA 1
ATOM 1303 C C . LEU A 1 170 ? 26.770 14.481 23.422 1.00 8.86 193 LEU A C 1
ATOM 1304 O O . LEU A 1 170 ? 27.960 14.220 23.256 1.00 8.44 193 LEU A O 1
ATOM 1309 N N . VAL A 1 171 ? 26.345 15.563 24.074 1.00 8.16 194 VAL A N 1
ATOM 1310 C CA . VAL A 1 171 ? 27.271 16.573 24.584 1.00 9.14 194 VAL A CA 1
ATOM 1311 C C . VAL A 1 171 ? 27.931 16.255 25.930 1.00 10.53 194 VAL A C 1
ATOM 1312 O O . VAL A 1 171 ? 29.145 16.384 26.077 1.00 10.43 194 VAL A O 1
ATOM 1316 N N . LEU A 1 172 ? 27.156 15.759 26.887 1.00 10.95 195 LEU A N 1
ATOM 1317 C CA . LEU A 1 172 ? 27.717 15.467 28.208 1.00 12.42 195 LEU A CA 1
ATOM 1318 C C . LEU A 1 172 ? 27.929 13.987 28.522 1.00 12.61 195 LEU A C 1
ATOM 1319 O O . LEU A 1 172 ? 28.731 13.654 29.398 1.00 14.77 195 LEU A O 1
ATOM 1324 N N . GLY A 1 173 ? 27.198 13.114 27.825 1.00 12.72 196 GLY A N 1
ATOM 1325 C CA . GLY A 1 173 ? 27.284 11.676 28.039 1.00 10.89 196 GLY A CA 1
ATOM 1326 C C . GLY A 1 173 ? 28.331 10.975 27.193 1.00 12.50 196 GLY A C 1
ATOM 1327 O O . GLY A 1 173 ? 29.248 11.615 26.677 1.00 12.80 196 GLY A O 1
ATOM 1328 N N . ASP A 1 174 ? 28.180 9.665 27.011 1.00 13.60 197 ASP A N 1
ATOM 1329 C CA . ASP A 1 174 ? 29.155 8.884 26.241 1.00 13.51 197 ASP A CA 1
ATOM 1330 C C . ASP A 1 174 ? 28.634 8.277 24.939 1.00 12.87 197 ASP A C 1
ATOM 1331 O O . ASP A 1 174 ? 29.087 7.204 24.510 1.00 11.46 197 ASP A O 1
ATOM 1336 N N . ALA A 1 175 ? 27.669 8.959 24.325 1.00 11.79 198 ALA A N 1
ATOM 1337 C CA . ALA A 1 175 ? 27.089 8.514 23.069 1.00 10.93 198 ALA A CA 1
ATOM 1338 C C . ALA A 1 175 ? 28.173 8.527 21.984 1.00 11.48 198 ALA A C 1
ATOM 1339 O O . ALA A 1 175 ? 28.156 7.693 21.074 1.00 12.31 198 ALA A O 1
ATOM 1341 N N . LEU A 1 176 ? 29.087 9.492 22.085 1.00 9.95 199 LEU A N 1
ATOM 1342 C CA . LEU A 1 176 ? 30.198 9.669 21.152 1.00 9.72 199 LEU A CA 1
ATOM 1343 C C . LEU A 1 176 ? 31.505 9.478 21.899 1.00 10.68 199 LEU A C 1
ATOM 1344 O O . LEU A 1 176 ? 31.533 9.566 23.122 1.00 10.33 199 LEU A O 1
ATOM 1349 N N . ASN A 1 177 ? 32.591 9.229 21.167 1.00 10.99 200 ASN A N 1
ATOM 1350 C CA . ASN A 1 177 ? 33.891 9.090 21.803 1.00 11.23 200 ASN A CA 1
ATOM 1351 C C . ASN A 1 177 ? 34.366 10.502 22.100 1.00 10.79 200 ASN A C 1
ATOM 1352 O O . ASN A 1 177 ? 33.876 11.455 21.503 1.00 9.73 200 ASN A O 1
ATOM 1357 N N . PRO A 1 178 ? 35.306 10.662 23.049 1.00 11.73 201 PRO A N 1
ATOM 1358 C CA . PRO A 1 178 ? 35.846 11.966 23.450 1.00 11.91 201 PRO A CA 1
ATOM 1359 C C . PRO A 1 178 ? 36.175 12.964 22.344 1.00 11.69 201 PRO A C 1
ATOM 1360 O O . PRO A 1 178 ? 35.863 14.150 22.463 1.00 12.29 201 PRO A O 1
ATOM 1364 N N . ARG A 1 179 ? 36.820 12.488 21.282 1.00 12.47 202 ARG A N 1
ATOM 1365 C CA . ARG A 1 179 ? 37.194 13.331 20.152 1.00 10.57 202 ARG A CA 1
ATOM 1366 C C . ARG A 1 179 ? 35.963 13.822 19.406 1.00 9.25 202 ARG A C 1
ATOM 1367 O O . ARG A 1 179 ? 35.869 14.999 19.066 1.00 9.82 202 ARG A O 1
ATOM 1375 N N . ASP A 1 180 ? 35.043 12.904 19.126 1.00 8.91 203 ASP A N 1
ATOM 1376 C CA . ASP A 1 180 ? 33.812 13.237 18.417 1.00 9.11 203 ASP A CA 1
ATOM 1377 C C . ASP A 1 180 ? 32.933 14.159 19.242 1.00 8.16 203 ASP A C 1
ATOM 1378 O O . ASP A 1 180 ? 32.318 15.076 18.703 1.00 8.45 203 ASP A O 1
ATOM 1383 N N . ARG A 1 181 ? 32.889 13.915 20.552 1.00 7.82 204 ARG A N 1
ATOM 1384 C CA . ARG A 1 181 ? 32.111 14.739 21.469 1.00 8.69 204 ARG A CA 1
ATOM 1385 C C . ARG A 1 181 ? 32.656 16.172 21.468 1.00 8.49 204 ARG A C 1
ATOM 1386 O O . ARG A 1 181 ? 31.902 17.141 21.384 1.00 6.09 204 ARG A O 1
ATOM 1394 N N . ARG A 1 182 ? 33.974 16.301 21.517 1.00 8.43 205 ARG A N 1
ATOM 1395 C CA . ARG A 1 182 ? 34.612 17.609 21.488 1.00 10.48 205 ARG A CA 1
ATOM 1396 C C . ARG A 1 182 ? 34.322 18.328 20.154 1.00 10.54 205 ARG A C 1
ATOM 1397 O O . ARG A 1 182 ? 34.104 19.543 20.134 1.00 10.15 205 ARG A O 1
ATOM 1405 N N . LEU A 1 183 ? 34.291 17.587 19.046 1.00 9.68 206 LEU A N 1
ATOM 1406 C CA . LEU A 1 183 ? 34.004 18.206 17.740 1.00 10.07 206 LEU A CA 1
ATOM 1407 C C . LEU A 1 183 ? 32.575 18.733 17.684 1.00 7.93 206 LEU A C 1
ATOM 1408 O O . LEU A 1 183 ? 32.323 19.883 17.325 1.00 7.75 206 LEU A O 1
ATOM 1413 N N . LEU A 1 184 ? 31.640 17.872 18.035 1.00 7.91 207 LEU A N 1
ATOM 1414 C CA . LEU A 1 184 ? 30.239 18.255 18.038 1.00 7.44 207 LEU A CA 1
ATOM 1415 C C . LEU A 1 184 ? 29.987 19.478 18.939 1.00 7.32 207 LEU A C 1
ATOM 1416 O O . LEU A 1 184 ? 29.281 20.407 18.547 1.00 7.40 207 LEU A O 1
ATOM 1421 N N . THR A 1 185 ? 30.586 19.493 20.129 1.00 7.85 208 THR A N 1
ATOM 1422 C CA . THR A 1 185 ? 30.404 20.606 21.061 1.00 6.83 208 THR A CA 1
ATOM 1423 C C . THR A 1 185 ? 30.959 21.914 20.502 1.00 7.98 208 THR A C 1
ATOM 1424 O O . THR A 1 185 ? 30.351 22.979 20.655 1.00 7.03 208 THR A O 1
ATOM 1428 N N . SER A 1 186 ? 32.105 21.835 19.831 1.00 7.72 209 SER A N 1
ATOM 1429 C CA . SER A 1 186 ? 32.701 23.027 19.255 1.00 8.33 209 SER A CA 1
ATOM 1430 C C . SER A 1 186 ? 31.779 23.640 18.204 1.00 8.02 209 SER A C 1
ATOM 1431 O O . SER A 1 186 ? 31.723 24.858 18.079 1.00 7.66 209 SER A O 1
ATOM 1434 N N . TRP A 1 187 ? 31.054 22.804 17.459 1.00 7.93 210 TRP A N 1
ATOM 1435 C CA . TRP A 1 187 ? 30.140 23.311 16.429 1.00 7.73 210 TRP A CA 1
ATOM 1436 C C . TRP A 1 187 ? 28.941 24.000 17.066 1.00 8.28 210 TRP A C 1
ATOM 1437 O O . TRP A 1 187 ? 28.499 25.041 16.591 1.00 9.08 210 TRP A O 1
ATOM 1448 N N . LEU A 1 188 ? 28.405 23.401 18.134 1.00 9.46 211 LEU A N 1
ATOM 1449 C CA . LEU A 1 188 ? 27.274 23.972 18.874 1.00 7.52 211 LEU A CA 1
ATOM 1450 C C . LEU A 1 188 ? 27.659 25.318 19.483 1.00 6.75 211 LEU A C 1
ATOM 1451 O O . LEU A 1 188 ? 26.887 26.267 19.438 1.00 7.77 211 LEU A O 1
ATOM 1456 N N . LEU A 1 189 ? 28.864 25.408 20.038 1.00 6.99 212 LEU A N 1
ATOM 1457 C CA . LEU A 1 189 ? 29.337 26.647 20.652 1.00 6.78 212 LEU A CA 1
ATOM 1458 C C . LEU A 1 189 ? 29.552 27.745 19.626 1.00 7.49 212 LEU A C 1
ATOM 1459 O O . LEU A 1 189 ? 29.549 28.926 19.973 1.00 8.44 212 LEU A O 1
ATOM 1464 N N . ALA A 1 190 ? 29.705 27.355 18.361 1.00 7.83 213 ALA A N 1
ATOM 1465 C CA . ALA A 1 190 ? 29.948 28.303 17.272 1.00 7.90 213 ALA A CA 1
ATOM 1466 C C . ALA A 1 190 ? 28.688 28.730 16.529 1.00 8.50 213 ALA A C 1
ATOM 1467 O O . ALA A 1 190 ? 28.764 29.410 15.509 1.00 7.45 213 ALA A O 1
ATOM 1469 N N . ASN A 1 191 ? 27.529 28.348 17.051 1.00 7.77 214 ASN A N 1
ATOM 1470 C CA . ASN A 1 191 ? 26.268 28.690 16.422 1.00 7.91 214 ASN A CA 1
ATOM 1471 C C . ASN A 1 191 ? 26.098 30.192 16.233 1.00 8.10 214 ASN A C 1
ATOM 1472 O O . ASN A 1 191 ? 26.469 30.986 17.091 1.00 8.67 214 ASN A O 1
ATOM 1477 N N . THR A 1 192 ? 25.511 30.576 15.108 1.00 7.53 215 THR A N 1
ATOM 1478 C CA . THR A 1 192 ? 25.305 31.986 14.814 1.00 7.80 215 THR A CA 1
ATOM 1479 C C . THR A 1 192 ? 23.833 32.381 14.693 1.00 7.41 215 THR A C 1
ATOM 1480 O O . THR A 1 192 ? 23.540 33.559 14.496 1.00 8.01 215 THR A O 1
ATOM 1484 N N . THR A 1 193 ? 22.914 31.427 14.855 1.00 7.39 216 THR A N 1
ATOM 1485 C CA . THR A 1 193 ? 21.480 31.700 14.668 1.00 6.90 216 THR A CA 1
ATOM 1486 C C . THR A 1 193 ? 20.593 31.969 15.878 1.00 9.61 216 THR A C 1
ATOM 1487 O O . THR A 1 193 ? 19.387 32.193 15.715 1.00 8.73 216 THR A O 1
ATOM 1491 N N . SER A 1 194 ? 21.182 31.989 17.067 1.00 9.67 217 SER A N 1
ATOM 1492 C CA . SER A 1 194 ? 20.429 32.163 18.300 1.00 12.28 217 SER A CA 1
ATOM 1493 C C . SER A 1 194 ? 20.342 33.578 18.877 1.00 12.60 217 SER A C 1
ATOM 1494 O O . SER A 1 194 ? 19.851 33.759 19.994 1.00 11.11 217 SER A O 1
ATOM 1497 N N . GLY A 1 195 ? 20.759 34.572 18.093 1.00 11.82 218 GLY A N 1
ATOM 1498 C CA . GLY A 1 195 ? 20.767 35.953 18.547 1.00 12.93 218 GLY A CA 1
ATOM 1499 C C . GLY A 1 195 ? 19.530 36.548 19.193 1.00 12.94 218 GLY A C 1
ATOM 1500 O O . GLY A 1 195 ? 19.647 37.324 20.142 1.00 13.85 218 GLY A O 1
ATOM 1501 N N . ASP A 1 196 ? 18.356 36.229 18.659 1.00 13.52 219 ASP A N 1
ATOM 1502 C CA . ASP A 1 196 ? 17.094 36.746 19.193 1.00 15.07 219 ASP A CA 1
ATOM 1503 C C . ASP A 1 196 ? 16.358 35.699 20.030 1.00 13.69 219 ASP A C 1
ATOM 1504 O O . ASP A 1 196 ? 15.265 35.953 20.543 1.00 13.67 219 ASP A O 1
ATOM 1509 N N . ARG A 1 197 ? 16.973 34.530 20.178 1.00 11.98 220 ARG A N 1
ATOM 1510 C CA . ARG A 1 197 ? 16.375 33.442 20.939 1.00 11.07 220 ARG A CA 1
ATOM 1511 C C . ARG A 1 197 ? 17.130 33.146 22.256 1.00 10.34 220 ARG A C 1
ATOM 1512 O O . ARG A 1 197 ? 17.201 34.030 23.106 1.00 10.60 220 ARG A O 1
ATOM 1520 N N . PHE A 1 198 ? 17.667 31.937 22.448 1.00 9.97 221 PHE A N 1
ATOM 1521 C CA . PHE A 1 198 ? 18.385 31.617 23.703 1.00 9.73 221 PHE A CA 1
ATOM 1522 C C . PHE A 1 198 ? 19.481 32.616 24.062 1.00 10.27 221 PHE A C 1
ATOM 1523 O O . PHE A 1 198 ? 19.639 32.976 25.225 1.00 10.18 221 PHE A O 1
ATOM 1531 N N . ARG A 1 199 ? 20.238 33.067 23.070 1.00 10.92 222 ARG A N 1
ATOM 1532 C CA . ARG A 1 199 ? 21.323 33.997 23.343 1.00 11.71 222 ARG A CA 1
ATOM 1533 C C . ARG A 1 199 ? 20.802 35.340 23.865 1.00 11.64 222 ARG A C 1
ATOM 1534 O O . ARG A 1 199 ? 21.481 36.015 24.638 1.00 14.09 222 ARG A O 1
ATOM 1542 N N . ALA A 1 200 ? 19.586 35.709 23.486 1.00 10.29 223 ALA A N 1
ATOM 1543 C CA . ALA A 1 200 ? 19.007 36.958 23.967 1.00 11.87 223 ALA A CA 1
ATOM 1544 C C . ALA A 1 200 ? 18.424 36.809 25.385 1.00 13.10 223 ALA A C 1
ATOM 1545 O O . ALA A 1 200 ? 18.307 37.794 26.121 1.00 15.33 223 ALA A O 1
ATOM 1547 N N . GLY A 1 201 ? 18.056 35.584 25.760 1.00 12.28 224 GLY A N 1
ATOM 1548 C CA . GLY A 1 201 ? 17.451 35.349 27.061 1.00 12.06 224 GLY A CA 1
ATOM 1549 C C . GLY A 1 201 ? 18.350 34.923 28.205 1.00 12.11 224 GLY A C 1
ATOM 1550 O O . GLY A 1 201 ? 17.973 35.062 29.368 1.00 13.36 224 GLY A O 1
ATOM 1551 N N . LEU A 1 202 ? 19.532 34.400 27.896 1.00 11.48 225 LEU A N 1
ATOM 1552 C CA . LEU A 1 202 ? 20.465 33.960 28.936 1.00 8.95 225 LEU A CA 1
ATOM 1553 C C . LEU A 1 202 ? 21.490 35.047 29.245 1.00 9.08 225 LEU A C 1
ATOM 1554 O O . LEU A 1 202 ? 21.828 35.843 28.367 1.00 9.31 225 LEU A O 1
ATOM 1559 N N . PRO A 1 203 ? 21.968 35.125 30.508 1.00 9.40 226 PRO A N 1
ATOM 1560 C CA . PRO A 1 203 ? 22.963 36.144 30.886 1.00 9.31 226 PRO A CA 1
ATOM 1561 C C . PRO A 1 203 ? 24.177 36.029 29.965 1.00 10.13 226 PRO A C 1
ATOM 1562 O O . PRO A 1 203 ? 24.630 34.919 29.646 1.00 9.38 226 PRO A O 1
ATOM 1566 N N . ASP A 1 204 ? 24.728 37.176 29.578 1.00 10.77 227 ASP A N 1
ATOM 1567 C CA . ASP A 1 204 ? 25.848 37.188 28.652 1.00 12.16 227 ASP A CA 1
ATOM 1568 C C . ASP A 1 204 ? 27.137 36.505 29.102 1.00 11.40 227 ASP A C 1
ATOM 1569 O O . ASP A 1 204 ? 28.048 36.324 28.292 1.00 11.25 227 ASP A O 1
ATOM 1574 N N . ASP A 1 205 ? 27.222 36.125 30.378 1.00 10.63 228 ASP A N 1
ATOM 1575 C CA . ASP A 1 205 ? 28.419 35.439 30.854 1.00 8.95 228 ASP A CA 1
ATOM 1576 C C . ASP A 1 205 ? 28.237 33.933 30.944 1.00 8.81 228 ASP A C 1
ATOM 1577 O O . ASP A 1 205 ? 29.107 33.217 31.434 1.00 9.66 228 ASP A O 1
ATOM 1582 N N . TRP A 1 206 ? 27.089 33.454 30.476 1.00 8.33 229 TRP A N 1
ATOM 1583 C CA . TRP A 1 206 ? 26.834 32.025 30.428 1.00 6.92 229 TRP A CA 1
ATOM 1584 C C . TRP A 1 206 ? 27.272 31.570 29.027 1.00 8.35 229 TRP A C 1
ATOM 1585 O O . TRP A 1 206 ? 26.932 32.206 28.019 1.00 9.33 229 TRP A O 1
ATOM 1596 N N . THR A 1 207 ? 28.067 30.510 28.965 1.00 7.90 230 THR A N 1
ATOM 1597 C CA . THR A 1 207 ? 28.499 29.960 27.685 1.00 8.97 230 THR A CA 1
ATOM 1598 C C . THR A 1 207 ? 27.325 29.150 27.126 1.00 7.33 230 THR A C 1
ATOM 1599 O O . THR A 1 207 ? 26.663 28.449 27.873 1.00 6.19 230 THR A O 1
ATOM 1603 N N . LEU A 1 208 ? 27.073 29.245 25.820 1.00 6.75 231 LEU A N 1
ATOM 1604 C CA . LEU A 1 208 ? 25.960 28.528 25.202 1.00 5.99 231 LEU A CA 1
ATOM 1605 C C . LEU A 1 208 ? 26.300 27.797 23.913 1.00 5.56 231 LEU A C 1
ATOM 1606 O O . LEU A 1 208 ? 26.928 28.354 23.017 1.00 6.38 231 LEU A O 1
ATOM 1611 N N . GLY A 1 209 ? 25.870 26.543 23.839 1.00 4.90 232 GLY A N 1
ATOM 1612 C CA . GLY A 1 209 ? 26.056 25.731 22.655 1.00 6.66 232 GLY A CA 1
ATOM 1613 C C . GLY A 1 209 ? 24.641 25.310 22.287 1.00 6.96 232 GLY A C 1
ATOM 1614 O O . GLY A 1 209 ? 23.997 24.601 23.060 1.00 7.07 232 GLY A O 1
ATOM 1615 N N . ASP A 1 210 ? 24.135 25.747 21.139 1.00 6.93 233 ASP A N 1
ATOM 1616 C CA . ASP A 1 210 ? 22.759 25.398 20.793 1.00 6.88 233 ASP A CA 1
ATOM 1617 C C . ASP A 1 210 ? 22.441 25.253 19.307 1.00 6.54 233 ASP A C 1
ATOM 1618 O O . ASP A 1 210 ? 23.243 25.608 18.447 1.00 6.31 233 ASP A O 1
ATOM 1623 N N . LYS A 1 211 ? 21.251 24.725 19.032 1.00 6.79 234 LYS A N 1
ATOM 1624 C CA . LYS A 1 211 ? 20.755 24.541 17.667 1.00 6.22 234 LYS A CA 1
ATOM 1625 C C . LYS A 1 211 ? 19.304 25.022 17.642 1.00 5.49 234 LYS A C 1
ATOM 1626 O O . LYS A 1 211 ? 18.499 24.627 18.480 1.00 4.53 234 LYS A O 1
ATOM 1632 N N . THR A 1 212 ? 18.985 25.865 16.666 1.00 5.90 235 THR A N 1
ATOM 1633 C CA . THR A 1 212 ? 17.642 26.417 16.517 1.00 5.45 235 THR A CA 1
ATOM 1634 C C . THR A 1 212 ? 16.879 25.679 15.421 1.00 6.27 235 THR A C 1
ATOM 1635 O O . THR A 1 212 ? 17.452 24.884 14.662 1.00 4.67 235 THR A O 1
ATOM 1639 N N . GLY A 1 213 ? 15.580 25.955 15.352 1.00 6.48 236 GLY A N 1
ATOM 1640 C CA . GLY A 1 213 ? 14.719 25.349 14.355 1.00 7.14 236 GLY A CA 1
ATOM 1641 C C . GLY A 1 213 ? 13.519 26.259 14.160 1.00 8.74 236 GLY A C 1
ATOM 1642 O O . GLY A 1 213 ? 12.982 26.785 15.124 1.0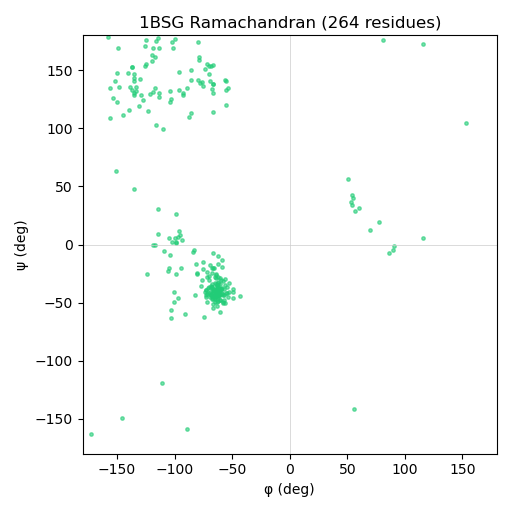0 10.60 236 GLY A O 1
ATOM 1643 N N . ALA A 1 214 ? 13.143 26.500 12.909 1.00 9.59 237 ALA A N 1
ATOM 1644 C CA . ALA A 1 214 ? 11.999 27.341 12.582 1.00 8.82 237 ALA A CA 1
ATOM 1645 C C . ALA A 1 214 ? 11.388 26.809 11.298 1.00 9.49 237 ALA A C 1
ATOM 1646 O O . ALA A 1 214 ? 12.106 26.474 10.361 1.00 11.43 237 ALA A O 1
ATOM 1648 N N . GLY A 1 215 ? 10.066 26.698 11.259 1.00 8.63 238 GLY A N 1
ATOM 1649 C CA . GLY A 1 215 ? 9.419 26.194 10.057 1.00 10.25 238 GLY A CA 1
ATOM 1650 C C . GLY A 1 215 ? 8.079 26.859 9.838 1.00 10.38 238 GLY A C 1
ATOM 1651 O O . GLY A 1 215 ? 7.898 28.012 10.218 1.00 9.15 238 GLY A O 1
ATOM 1652 N N . ARG A 1 216 ? 7.144 26.133 9.231 1.00 11.10 240 ARG A N 1
ATOM 1653 C CA . ARG A 1 216 ? 5.811 26.672 8.980 1.00 12.46 240 ARG A CA 1
ATOM 1654 C C . ARG A 1 216 ? 5.018 26.573 10.276 1.00 12.21 240 ARG A C 1
ATOM 1655 O O . ARG A 1 216 ? 5.494 26.002 11.261 1.00 11.83 240 ARG A O 1
ATOM 1663 N N . TYR A 1 217 ? 3.812 27.139 10.265 1.00 9.91 241 TYR A N 1
ATOM 1664 C CA . TYR A 1 217 ? 2.933 27.136 11.428 1.00 8.30 241 TYR A CA 1
ATOM 1665 C C . TYR A 1 217 ? 3.580 27.841 12.591 1.00 7.93 241 TYR A C 1
ATOM 1666 O O . TYR A 1 217 ? 3.338 27.496 13.736 1.00 10.25 241 TYR A O 1
ATOM 1675 N N . GLY A 1 218 ? 4.407 28.836 12.277 1.00 8.35 242 GLY A N 1
ATOM 1676 C CA . GLY A 1 218 ? 5.088 29.626 13.295 1.00 9.33 242 GLY A CA 1
ATOM 1677 C C . GLY A 1 218 ? 5.942 28.862 14.295 1.00 7.86 242 GLY A C 1
ATOM 1678 O O . GLY A 1 218 ? 6.127 29.317 15.432 1.00 8.41 242 GLY A O 1
ATOM 1679 N N . THR A 1 219 ? 6.476 27.719 13.873 1.00 7.41 243 THR A N 1
ATOM 1680 C CA . THR A 1 219 ? 7.316 26.896 14.742 1.00 7.96 243 THR A CA 1
ATOM 1681 C C . THR A 1 219 ? 8.638 27.608 14.989 1.00 7.30 243 THR A C 1
ATOM 1682 O O . THR A 1 219 ? 9.200 28.223 14.084 1.00 7.59 243 THR A O 1
ATOM 1686 N N . ASN A 1 220 ? 9.129 27.524 16.222 1.00 6.74 244 ASN A N 1
ATOM 1687 C CA . ASN A 1 220 ? 10.364 28.207 16.608 1.00 5.80 244 ASN A CA 1
ATOM 1688 C C . ASN A 1 220 ? 10.919 27.450 17.805 1.00 6.08 244 ASN A C 1
ATOM 1689 O O . ASN A 1 220 ? 10.342 27.473 18.902 1.00 6.93 244 ASN A O 1
ATOM 1694 N N . ASN A 1 221 ? 12.013 26.736 17.567 1.00 6.14 245 ASN A N 1
ATOM 1695 C CA . ASN A 1 221 ? 12.644 25.895 18.581 1.00 5.89 245 ASN A CA 1
ATOM 1696 C C . ASN A 1 221 ? 14.081 26.298 18.888 1.00 5.76 245 ASN A C 1
ATOM 1697 O O . ASN A 1 221 ? 14.751 26.903 18.051 1.00 6.56 245 ASN A O 1
ATOM 1702 N N . ASP A 1 222 ? 14.554 25.912 20.073 1.00 5.42 246 ASP A N 1
ATOM 1703 C CA . ASP A 1 222 ? 15.941 26.142 20.476 1.00 4.94 246 ASP A CA 1
ATOM 1704 C C . ASP A 1 222 ? 16.301 25.065 21.500 1.00 5.19 246 ASP A C 1
ATOM 1705 O O . ASP A 1 222 ? 15.546 24.819 22.439 1.00 5.87 246 ASP A O 1
ATOM 1710 N N . ALA A 1 223 ? 17.397 24.348 21.240 1.00 5.40 247 ALA A N 1
ATOM 1711 C CA . ALA A 1 223 ? 17.870 23.272 22.110 1.00 5.11 247 ALA A CA 1
ATOM 1712 C C . ALA A 1 223 ? 19.384 23.350 22.276 1.00 6.10 247 ALA A C 1
ATOM 1713 O O . ALA A 1 223 ? 20.120 23.483 21.300 1.00 5.72 247 ALA A O 1
ATOM 1715 N N . GLY A 1 224 ? 19.848 23.245 23.511 1.00 6.90 248 GLY A N 1
ATOM 1716 C CA . GLY A 1 224 ? 21.275 23.311 23.721 1.00 8.10 248 GLY A CA 1
ATOM 1717 C C . GLY A 1 224 ? 21.730 23.005 25.127 1.00 8.54 248 GLY A C 1
ATOM 1718 O O . GLY A 1 224 ? 21.009 22.401 25.926 1.00 7.60 248 GLY A O 1
ATOM 1719 N N . VAL A 1 225 ? 22.965 23.404 25.408 1.00 8.26 249 VAL A N 1
ATOM 1720 C CA . VAL A 1 225 ? 23.572 23.186 26.708 1.00 8.00 249 VAL A CA 1
ATOM 1721 C C . VAL A 1 225 ? 24.215 24.509 27.093 1.00 8.40 249 VAL A C 1
ATOM 1722 O O . VAL A 1 225 ? 24.821 25.181 26.256 1.00 7.08 249 VAL A O 1
ATOM 1726 N N . THR A 1 226 ? 24.017 24.919 28.340 1.00 7.20 250 THR A N 1
ATOM 1727 C CA . THR A 1 226 ? 24.576 26.183 28.803 1.00 8.82 250 THR A CA 1
ATOM 1728 C C . THR A 1 226 ? 25.344 26.026 30.119 1.00 9.22 250 THR A C 1
ATOM 1729 O O . THR A 1 226 ? 24.981 25.216 30.965 1.00 10.47 250 THR A O 1
ATOM 1733 N N . TRP A 1 227 ? 26.450 26.759 30.233 1.00 9.07 251 TRP A N 1
ATOM 1734 C CA . TRP A 1 227 ? 27.318 26.706 31.402 1.00 8.50 251 TRP A CA 1
ATOM 1735 C C . TRP A 1 227 ? 27.376 28.035 32.140 1.00 9.19 251 TRP A C 1
ATOM 1736 O O . TRP A 1 227 ? 28.017 28.975 31.672 1.00 8.75 251 TRP A O 1
ATOM 1747 N N . PRO A 1 228 ? 26.664 28.147 33.275 1.00 9.34 252 PRO A N 1
ATOM 1748 C CA . PRO A 1 228 ? 26.690 29.396 34.057 1.00 9.06 252 PRO A CA 1
ATOM 1749 C C . PRO A 1 228 ? 28.120 29.566 34.619 1.00 8.84 252 PRO A C 1
ATOM 1750 O O . PRO A 1 228 ? 28.852 28.583 34.760 1.00 8.86 252 PRO A O 1
ATOM 1754 N N . PRO A 1 229 ? 28.548 30.806 34.912 1.00 9.19 254 PRO A N 1
ATOM 1755 C CA . PRO A 1 229 ? 29.894 31.018 35.454 1.00 9.80 254 PRO A CA 1
ATOM 1756 C C . PRO A 1 229 ? 30.148 30.198 36.708 1.00 10.03 254 PRO A C 1
ATOM 1757 O O . PRO A 1 229 ? 29.420 30.309 37.688 1.00 10.96 254 PRO A O 1
ATOM 1761 N N . GLY A 1 230 ? 31.157 29.338 36.644 1.00 11.94 255 GLY A N 1
ATOM 1762 C CA . GLY A 1 230 ? 31.524 28.506 37.776 1.00 13.08 255 GLY A CA 1
ATOM 1763 C C . GLY A 1 230 ? 30.587 27.381 38.189 1.00 14.81 255 GLY A C 1
ATOM 1764 O O . GLY A 1 230 ? 30.777 26.806 39.264 1.00 16.69 255 GLY A O 1
ATOM 1765 N N . ARG A 1 231 ? 29.605 27.033 37.353 1.00 14.15 256 ARG A N 1
ATOM 1766 C CA . ARG A 1 231 ? 28.662 25.969 37.706 1.00 12.10 256 ARG A CA 1
ATOM 1767 C C . ARG A 1 231 ? 28.550 24.857 36.665 1.00 12.28 256 ARG A C 1
ATOM 1768 O O . ARG A 1 231 ? 29.069 24.972 35.544 1.00 11.68 256 ARG A O 1
ATOM 1776 N N . ALA A 1 232 ? 27.845 23.791 37.048 1.00 10.56 257 ALA A N 1
ATOM 1777 C CA . ALA A 1 232 ? 27.617 22.638 36.180 1.00 9.88 257 ALA A CA 1
ATOM 1778 C C . ALA A 1 232 ? 26.709 23.054 35.035 1.00 8.97 257 ALA A C 1
ATOM 1779 O O . ALA A 1 232 ? 25.910 23.985 35.167 1.00 7.69 257 ALA A O 1
ATOM 1781 N N . PRO A 1 233 ? 26.818 22.359 33.894 1.00 9.33 258 PRO A N 1
ATOM 1782 C CA . PRO A 1 233 ? 25.987 22.691 32.733 1.00 7.96 258 PRO A CA 1
ATOM 1783 C C . PRO A 1 233 ? 24.515 22.358 32.905 1.00 8.29 258 PRO A C 1
ATOM 1784 O O . PRO A 1 233 ? 24.146 21.445 33.658 1.00 7.47 258 PRO A O 1
ATOM 1788 N N . ILE A 1 234 ? 23.691 23.112 32.177 1.00 7.72 259 ILE A N 1
ATOM 1789 C CA . ILE A 1 234 ? 22.246 22.938 32.149 1.00 7.77 259 ILE A CA 1
ATOM 1790 C C . ILE A 1 234 ? 21.880 22.593 30.693 1.00 7.33 259 ILE A C 1
ATOM 1791 O O . ILE A 1 234 ? 22.379 23.233 29.775 1.00 8.89 259 ILE A O 1
ATOM 1796 N N . VAL A 1 235 ? 21.083 21.541 30.489 1.00 8.26 260 VAL A N 1
ATOM 1797 C CA . VAL A 1 235 ? 20.624 21.128 29.147 1.00 6.66 260 VAL A CA 1
ATOM 1798 C C . VAL A 1 235 ? 19.178 21.621 29.071 1.00 7.80 260 VAL A C 1
ATOM 1799 O O . VAL A 1 235 ? 18.371 21.307 29.935 1.00 8.38 260 VAL A O 1
ATOM 1803 N N . LEU A 1 236 ? 18.846 22.396 28.048 1.00 6.19 261 LEU A N 1
ATOM 1804 C CA . LEU A 1 236 ? 17.505 22.946 27.962 1.00 6.64 261 LEU A CA 1
ATOM 1805 C C . LEU A 1 236 ? 16.958 22.948 26.551 1.00 5.46 261 LEU A C 1
ATOM 1806 O O . LEU A 1 236 ? 17.689 23.158 25.593 1.00 6.69 261 LEU A O 1
ATOM 1811 N N . THR A 1 237 ? 15.649 22.773 26.438 1.00 6.12 262 THR A N 1
ATOM 1812 C CA . THR A 1 237 ? 14.987 22.759 25.147 1.00 5.62 262 THR A CA 1
ATOM 1813 C C . THR A 1 237 ? 13.665 23.524 25.221 1.00 7.14 262 THR A C 1
ATOM 1814 O O . THR A 1 237 ? 12.926 23.393 26.199 1.00 6.12 262 THR A O 1
ATOM 1818 N N . VAL A 1 238 ? 13.402 24.361 24.219 1.00 5.20 263 VAL A N 1
ATOM 1819 C CA . VAL A 1 238 ? 12.138 25.098 24.134 1.00 5.79 263 VAL A CA 1
ATOM 1820 C C . VAL A 1 238 ? 11.613 24.891 22.713 1.00 5.88 263 VAL A C 1
ATOM 1821 O O . VAL A 1 238 ? 12.299 25.205 21.739 1.00 6.41 263 VAL A O 1
ATOM 1825 N N . LEU A 1 239 ? 10.435 24.285 22.603 1.00 6.25 264 LEU A N 1
ATOM 1826 C CA . LEU A 1 239 ? 9.802 24.049 21.314 1.00 4.20 264 LEU A CA 1
ATOM 1827 C C . LEU A 1 239 ? 8.493 24.842 21.332 1.00 6.26 264 LEU A C 1
ATOM 1828 O O . LEU A 1 239 ? 7.806 24.870 22.354 1.00 3.88 264 LEU A O 1
ATOM 1833 N N . THR A 1 240 ? 8.204 25.558 20.244 1.00 6.00 265 THR A N 1
ATOM 1834 C CA . THR A 1 240 ? 6.971 26.345 20.149 1.00 8.01 265 THR A CA 1
ATOM 1835 C C . THR A 1 240 ? 6.322 26.131 18.787 1.00 8.66 265 THR A C 1
ATOM 1836 O O . THR A 1 240 ? 7.009 25.981 17.773 1.00 9.36 265 THR A O 1
ATOM 1840 N N . ALA A 1 241 ? 4.997 26.096 18.771 1.00 8.78 266 ALA A N 1
ATOM 1841 C CA . ALA A 1 241 ? 4.264 25.883 17.531 1.00 9.31 266 ALA A CA 1
ATOM 1842 C C . ALA A 1 241 ? 2.907 26.575 17.560 1.00 10.53 266 ALA A C 1
ATOM 1843 O O . ALA A 1 241 ? 2.304 26.742 18.624 1.00 10.03 266 ALA A O 1
ATOM 1845 N N . LYS A 1 242 ? 2.466 27.019 16.385 1.00 10.63 267 LYS A N 1
ATOM 1846 C CA . LYS A 1 242 ? 1.175 27.671 16.225 1.00 12.03 267 LYS A CA 1
ATOM 1847 C C . LYS A 1 242 ? 0.275 26.793 15.346 1.00 13.53 267 LYS A C 1
ATOM 1848 O O . LYS A 1 242 ? 0.704 25.730 14.887 1.00 12.30 267 LYS A O 1
ATOM 1854 N N . THR A 1 243 ? -0.969 27.231 15.130 1.00 15.18 268 THR A N 1
ATOM 1855 C CA . THR A 1 243 ? -1.950 26.459 14.362 1.00 16.30 268 THR A CA 1
ATOM 1856 C C . THR A 1 243 ? -2.314 27.017 12.991 1.00 16.97 268 THR A C 1
ATOM 1857 O O . THR A 1 243 ? -3.105 26.415 12.272 1.00 17.30 268 THR A O 1
ATOM 1861 N N . GLU A 1 244 ? -1.802 28.197 12.666 1.00 17.89 269 GLU A N 1
ATOM 1862 C CA . GLU A 1 244 ? -2.041 28.801 11.357 1.00 19.29 269 GLU A CA 1
ATOM 1863 C C . GLU A 1 244 ? -0.755 28.616 10.569 1.00 18.02 269 GLU A C 1
ATOM 1864 O O . GLU A 1 244 ? 0.334 28.927 11.067 1.00 15.81 269 GLU A O 1
ATOM 1870 N N . GLN A 1 245 ? -0.883 28.133 9.338 1.00 16.31 270 GLN A N 1
ATOM 1871 C CA . GLN A 1 245 ? 0.271 27.869 8.490 1.00 16.44 270 GLN A CA 1
ATOM 1872 C C . GLN A 1 245 ? 1.234 29.022 8.305 1.00 16.09 270 GLN A C 1
ATOM 1873 O O . GLN A 1 245 ? 2.443 28.830 8.384 1.00 15.43 270 GLN A O 1
ATOM 1879 N N . ASP A 1 246 ? 0.703 30.214 8.058 1.00 14.95 271 ASP A N 1
ATOM 1880 C CA . ASP A 1 246 ? 1.550 31.383 7.841 1.00 16.69 271 ASP A CA 1
ATOM 1881 C C . ASP A 1 246 ? 1.715 32.275 9.065 1.00 16.31 271 ASP A C 1
ATOM 1882 O O . ASP A 1 246 ? 1.970 33.475 8.940 1.00 17.25 271 ASP A O 1
ATOM 1887 N N . ALA A 1 247 ? 1.574 31.703 10.250 1.00 14.54 272 ALA A N 1
ATOM 1888 C CA . ALA A 1 247 ? 1.711 32.488 11.462 1.00 14.63 272 ALA A CA 1
ATOM 1889 C C . ALA A 1 247 ? 3.166 32.889 11.640 1.00 15.09 272 ALA A C 1
ATOM 1890 O O . ALA A 1 247 ? 4.072 32.170 11.229 1.00 14.82 272 ALA A O 1
ATOM 1892 N N . ALA A 1 248 ? 3.385 34.065 12.213 1.00 16.27 273 ALA A N 1
ATOM 1893 C CA . ALA A 1 248 ? 4.739 34.549 12.453 1.00 17.54 273 ALA A CA 1
ATOM 1894 C C . ALA A 1 248 ? 5.336 33.818 13.658 1.00 18.12 273 ALA A C 1
ATOM 1895 O O . ALA A 1 248 ? 4.631 33.551 14.638 1.00 17.44 273 ALA A O 1
ATOM 1897 N N . ARG A 1 249 ? 6.619 33.459 13.573 1.00 18.33 274 ARG A N 1
ATOM 1898 C CA . ARG A 1 249 ? 7.277 32.780 14.692 1.00 18.85 274 ARG A CA 1
ATOM 1899 C C . ARG A 1 249 ? 7.518 33.824 15.790 1.00 17.70 274 ARG A C 1
ATOM 1900 O O . ARG A 1 249 ? 7.668 35.017 15.509 1.00 18.23 274 ARG A O 1
ATOM 1908 N N . ASP A 1 250 ? 7.538 33.378 17.037 1.00 16.15 275 ASP A N 1
ATOM 1909 C CA . ASP A 1 250 ? 7.736 34.294 18.154 1.00 14.53 275 ASP A CA 1
ATOM 1910 C C . ASP A 1 250 ? 9.103 34.074 18.802 1.00 14.02 275 ASP A C 1
ATOM 1911 O O . ASP A 1 250 ? 9.275 33.137 19.570 1.00 13.19 275 ASP A O 1
ATOM 1916 N N . ASP A 1 251 ? 10.077 34.916 18.453 1.00 12.69 276 ASP A N 1
ATOM 1917 C CA . ASP A 1 251 ? 11.419 34.818 19.019 1.00 11.85 276 ASP A CA 1
ATOM 1918 C C . ASP A 1 251 ? 11.407 35.231 20.479 1.00 11.04 276 ASP A C 1
ATOM 1919 O O . ASP A 1 251 ? 12.136 34.671 21.290 1.00 11.09 276 ASP A O 1
ATOM 1924 N N . GLY A 1 252 ? 10.583 36.230 20.791 1.00 10.17 277 GLY A N 1
ATOM 1925 C CA . GLY A 1 252 ? 10.463 36.721 22.153 1.00 11.06 277 GLY A CA 1
ATOM 1926 C C . GLY A 1 252 ? 9.999 35.671 23.148 1.00 9.69 277 GLY A C 1
ATOM 1927 O O . GLY A 1 252 ? 10.422 35.671 24.289 1.00 11.29 277 GLY A O 1
ATOM 1928 N N . LEU A 1 253 ? 9.081 34.812 22.724 1.00 10.81 278 LEU A N 1
ATOM 1929 C CA . LEU A 1 253 ? 8.564 33.728 23.558 1.00 10.35 278 LEU A CA 1
ATOM 1930 C C . LEU A 1 253 ? 9.725 32.795 23.922 1.00 10.04 278 LEU A C 1
ATOM 1931 O O . LEU A 1 253 ? 9.847 32.349 25.065 1.00 9.92 278 LEU A O 1
ATOM 1936 N N . VAL A 1 254 ? 10.574 32.497 22.940 1.00 10.08 279 VAL A N 1
ATOM 1937 C CA . VAL A 1 254 ? 11.711 31.599 23.162 1.00 9.83 279 VAL A CA 1
ATOM 1938 C C . VAL A 1 254 ? 12.732 32.263 24.082 1.00 9.19 279 VAL A C 1
ATOM 1939 O O . VAL A 1 254 ? 13.237 31.630 25.000 1.00 10.04 279 VAL A O 1
ATOM 1943 N N . ALA A 1 255 ? 13.005 33.546 23.848 1.00 9.29 280 ALA A N 1
ATOM 1944 C CA . ALA A 1 255 ? 13.942 34.292 24.679 1.00 8.52 280 ALA A CA 1
ATOM 1945 C C . ALA A 1 255 ? 13.357 34.447 26.091 1.00 8.15 280 ALA A C 1
ATOM 1946 O O . ALA A 1 255 ? 14.070 34.278 27.073 1.00 6.95 280 ALA A O 1
ATOM 1948 N N . ASP A 1 256 ? 12.057 34.732 26.191 1.00 7.91 281 ASP A N 1
ATOM 1949 C CA . ASP A 1 256 ? 11.413 34.876 27.499 1.00 8.63 281 ASP A CA 1
ATOM 1950 C C . ASP A 1 256 ? 11.429 33.579 28.279 1.00 7.05 281 ASP A C 1
ATOM 1951 O O . ASP A 1 256 ? 11.636 33.600 29.491 1.00 8.90 281 ASP A O 1
ATOM 1956 N N . ALA A 1 257 ? 11.192 32.454 27.606 1.00 7.53 282 ALA A N 1
ATOM 1957 C CA . ALA A 1 257 ? 11.207 31.141 28.277 1.00 7.32 282 ALA A CA 1
ATOM 1958 C C . ALA A 1 257 ? 12.592 30.873 28.867 1.00 8.26 282 ALA A C 1
ATOM 1959 O O . ALA A 1 257 ? 12.717 30.312 29.957 1.00 8.62 282 ALA A O 1
ATOM 1961 N N . ALA A 1 258 ? 13.625 31.286 28.135 1.00 8.66 283 ALA A N 1
ATOM 1962 C CA . ALA A 1 258 ? 15.010 31.139 28.565 1.00 9.12 283 ALA A CA 1
ATOM 1963 C C . ALA A 1 258 ? 15.258 32.003 29.791 1.00 9.99 283 ALA A C 1
ATOM 1964 O O . ALA A 1 258 ? 15.965 31.579 30.698 1.00 11.51 283 ALA A O 1
ATOM 1966 N N . ARG A 1 259 ? 14.699 33.219 29.807 1.00 10.39 284 ARG A N 1
ATOM 1967 C CA . ARG A 1 259 ? 14.858 34.130 30.952 1.00 11.50 284 ARG A CA 1
ATOM 1968 C C . ARG A 1 259 ? 14.322 33.498 32.221 1.00 11.59 284 ARG A C 1
ATOM 1969 O O . ARG A 1 259 ? 14.914 33.646 33.293 1.00 11.25 284 ARG A O 1
ATOM 1977 N N . VAL A 1 260 ? 13.172 32.839 32.107 1.00 11.39 285 VAL A N 1
ATOM 1978 C CA . VAL A 1 260 ? 12.553 32.171 33.252 1.00 11.18 285 VAL A CA 1
ATOM 1979 C C . VAL A 1 260 ? 13.474 31.051 33.737 1.00 11.80 285 VAL A C 1
ATOM 1980 O O . VAL A 1 260 ? 13.665 30.866 34.933 1.00 12.23 285 VAL A O 1
ATOM 1984 N N . LEU A 1 261 ? 14.066 30.321 32.798 1.00 12.73 286 LEU A N 1
ATOM 1985 C CA . LEU A 1 261 ? 14.966 29.223 33.137 1.00 11.33 286 LEU A CA 1
ATOM 1986 C C . LEU A 1 261 ? 16.268 29.709 33.769 1.00 11.79 286 LEU A C 1
ATOM 1987 O O . LEU A 1 261 ? 16.783 29.078 34.686 1.00 12.92 286 LEU A O 1
ATOM 1992 N N . ALA A 1 262 ? 16.790 30.839 33.300 1.00 11.70 287 ALA A N 1
ATOM 1993 C CA . ALA A 1 262 ? 18.020 31.386 33.857 1.00 12.63 287 ALA A CA 1
ATOM 1994 C C . ALA A 1 262 ? 17.795 31.865 35.289 1.00 14.55 287 ALA A C 1
ATOM 1995 O O . ALA A 1 262 ? 18.699 31.802 36.110 1.00 15.02 287 ALA A O 1
ATOM 1997 N N . GLU A 1 263 ? 16.595 32.372 35.572 1.00 15.21 288 GLU A N 1
ATOM 1998 C CA . GLU A 1 263 ? 16.256 32.859 36.910 1.00 17.11 288 GLU A CA 1
ATOM 1999 C C . GLU A 1 263 ? 15.852 31.742 37.872 1.00 16.71 288 GLU A C 1
ATOM 2000 O O . GLU A 1 263 ? 15.852 31.928 39.093 1.00 17.83 288 GLU A O 1
ATOM 2006 N N . THR A 1 264 ? 15.525 30.585 37.307 1.00 14.76 289 THR A N 1
ATOM 2007 C CA . THR A 1 264 ? 15.108 29.417 38.063 1.00 13.87 289 THR A CA 1
ATOM 2008 C C . THR A 1 264 ? 16.260 28.448 38.295 1.00 14.64 289 THR A C 1
ATOM 2009 O O . THR A 1 264 ? 16.431 27.943 39.407 1.00 15.20 289 THR A O 1
ATOM 2013 N N . LEU A 1 265 ? 17.031 28.169 37.243 1.00 14.12 290 LEU A N 1
ATOM 2014 C CA . LEU A 1 265 ? 18.151 27.224 37.333 1.00 14.23 290 LEU A CA 1
ATOM 2015 C C . LEU A 1 265 ? 19.513 27.918 37.429 1.00 14.77 290 LEU A C 1
ATOM 2016 O O . LEU A 1 265 ? 19.620 29.147 37.341 1.00 15.47 290 LEU A O 1
ATOM 2021 N N . GLY A 1 266 ? 20.558 27.126 37.625 1.00 16.90 291 GLY A N 1
ATOM 2022 C CA . GLY A 1 266 ? 21.893 27.699 37.767 1.00 20.78 291 GLY A CA 1
ATOM 2023 C C . GLY A 1 266 ? 21.956 28.696 38.919 1.00 22.22 291 GLY A C 1
ATOM 2024 O O . GLY A 1 266 ? 21.216 28.493 39.916 1.00 23.54 291 GLY A O 1
#

CATH classification: 3.40.710.10

B-factor: mean 14.06, std 10.22, range [2.18, 49.98]

InterPro domains:
  IPR000871 Beta-lactamase, class-A [PR00118] (52-76)
  IPR000871 Beta-lactamase, class-A [PR00118] (83-100)
  IPR000871 Beta-lactamase, class-A [PR00118] (131-156)
  IPR000871 Beta-lactamase, class-A [PR00118] (167-191)
  IPR000871 Beta-lactamase, class-A [PR00118] (193-218)
  IPR000871 Beta-lactamase, class-A [PR00118] (229-244)
  IPR000871 Beta-lactamase, class-A [PR00118] (246-261)
  IPR000871 Beta-lactamase, class-A [PTHR35333] (15-313)
  IPR006311 Twin-arginine translocation pathway, signal sequence [PS51318] (1-34)
  IPR012338 Beta-lactamase/transpeptidase-like [G3DSA:3.40.710.10] (45-313)
  IPR012338 Beta-lactamase/transpeptidase-like [SSF56601] (50-311)
  IPR023650 Beta-lactamase,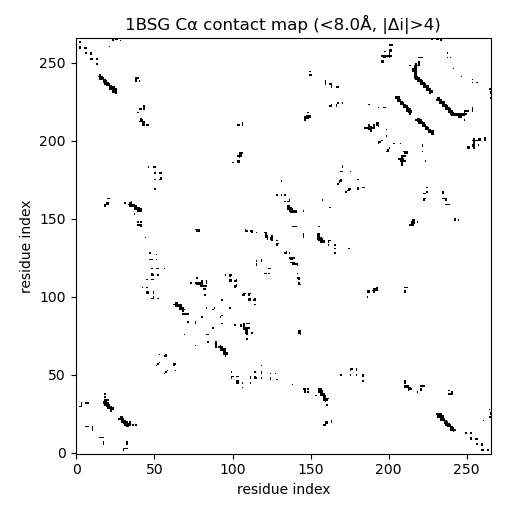 class-A active site [PS00146] (85-100)
  IPR045155 Beta-lactamase class A, catalytic domain [PF13354] (50-311)
  IPR058160 Beta-lactamase, streptomyces [NF033099] (1-314)

Radius of gyration: 17.45 Å; Cα contacts (8 Å, |Δi|>4): 574; chains: 1; bounding box: 42×34×50 Å

Organism: Streptomyces albus G (NCBI:txid1962)

Sequence (266 aa):
SDAERRLAGLERASGARLGVYAYDTGSGRTVAYRADELFPMCSVFKTLSSAAVLRDLDRNGEFLSRRILYTQDDVEQADGAPETGKPQNLANGMTVEELCEVSITASDNCAANLMLRELGGPAAVTRFVRSLGDRVTRLDRWEPELNSAEPGRVTDTTSPRAITRTYGRLVLGDALNPRDRRLLTSWLLANTTSGDRFRAGLPDDWTLGDKTGAGRYGTNNDAGVTWPPGRAPIVLTVLTAKTEQDAARDDGLVADAARVLAETLG

Foldseek 3Di:
DVLQVVLVVLCVVVQWDKFKWKAFPFVRDIDGDQQAPKFQCFLQLLLLLLLCCQAPVDDPCVQQAAFDADAPVLQVVQVFAPPCPPPVCNVRGGGLLVLSLCCFQVVGQSSSQVSCVVLPHQQSSVVLLVVVVQPQAGADHGPPVSQQTAPVDRHNIHGFNRSLVSQCCLQPNPSDPPVSNVSSQVSQQNHDPQPLALCLQAPVQKRWGWGWGAGFQQKTKIWTWIHHVPGGIMTMIMIIGHNDGHDHHDRPSRSVSNNSVNVVHD

Nearest PDB structures (foldseek):
  1bsg-assembly1_A  TM=1.004E+00  e=3.107E-58  Streptomyces albus G
  8qnn-assembly1_A  TM=9.671E-01  e=6.550E-36  Nocardia cyriacigeorgica
  5twd-assembly1_A  TM=9.789E-01  e=7.361E-34  Escherichia coli
  6w2z-assembly1_A  TM=9.672E-01  e=1.601E-33  Bacillus subtilis subsp. subtilis str. 168
  2y91-assembly2_B  TM=9.705E-01  e=8.536E-33  Bacillus licheniformis